Protein AF-A0A7R8ALN8-F1 (afdb_monomer)

Sequence (205 aa):
MRRLLHRCNSAVTYSADNRPSYAPGIALELERQVDEWYEYLPANIRFPKETSKLRVDWIDSLSNFLNVQYYCCKLSIYWPAVYQAVQDGAVNVHLRGHCQRFIDSYVQLLPRICVAIDVCQIYKWTLSITFFVTTLSALKVLDTPCLSSASLDALRQCLSSAAVAAVDWKGTESSASLGILQHTLNRRLQDAAYQYIADPSTSTS

Solvent-accessible surface area (backbone atoms only — not comparable to full-atom values): 11538 Å² total; per-residue (Å²): 105,76,74,55,58,70,48,23,77,55,20,51,42,66,46,98,86,70,44,80,40,60,27,66,70,51,28,53,52,53,47,50,53,54,53,51,53,56,73,68,44,56,78,91,54,52,58,81,88,55,74,93,69,69,51,84,93,72,63,50,67,64,24,44,48,52,49,31,51,52,27,51,40,47,26,43,28,22,42,44,38,43,52,45,32,64,74,69,64,46,61,53,78,68,49,45,59,39,34,47,50,23,51,56,23,45,59,60,27,51,69,42,45,58,53,40,42,74,72,37,67,93,49,24,70,62,45,50,50,50,52,50,54,55,48,52,54,50,52,51,50,74,74,33,79,63,64,74,49,80,66,51,53,58,43,49,55,47,48,44,51,48,45,75,58,54,70,77,64,82,76,35,89,85,33,72,69,54,42,53,51,51,54,53,48,52,52,55,38,47,56,53,44,52,53,53,69,74,50,63,78,79,79,72,129

Foldseek 3Di:
DVVLQVCLQVQWDADPVRDTAGNVVSLVVSLVVLVVVLVPDDPVLREDQDPVPPDVVDPPLNSLVSQLVSLLSQLSNLLRLVVNCQVVLAADPSSLVSVLSNLVSLLSNLVSLLSNCQPPVVCNVVSLVSNLVSLVSLLVCLVRPNNDDPSVVSSLVSLLVCLVPLRPSPPCVVPPVSVVSSVVSNVSSVVSNVVCVVCCVSVPD

Mean predicted aligned error: 7.4 Å

Radius of gyration: 17.4 Å; Cα contacts (8 Å, |Δi|>4): 190; chains: 1; bounding box: 49×38×46 Å

pLDDT: mean 82.83, std 12.93, range [33.41, 95.31]

Secondary structure (DSSP, 8-state):
-HHHHHHHTT-EEE-TTS-EEE-HHHHHHHHHHHHHHHHTS-TTTPPPS-GGG--GGG--HHHHHHHHHHHHHHHHHHHHHHHHHHHHS---HHHHHHHHHHHHHHHHHHHHHHHHHHH-GGGHHHHHHHHHHHHHHHHHHHT-GGG-STHHHHHHHHHHHHHHT----SS-TT-HHHHHHHHHHHHHHHHHHHHHHH-GGGS--

Structure (mmCIF, N/CA/C/O backbone):
data_AF-A0A7R8ALN8-F1
#
_entry.id   AF-A0A7R8ALN8-F1
#
loop_
_atom_site.group_PDB
_atom_site.id
_atom_site.type_symbol
_atom_site.label_atom_id
_atom_site.label_alt_id
_atom_site.label_comp_id
_atom_site.label_asym_id
_atom_site.label_entity_id
_atom_site.label_seq_id
_atom_site.pdbx_PDB_ins_code
_atom_site.Cartn_x
_atom_site.Cartn_y
_atom_site.Cartn_z
_atom_site.occupancy
_atom_site.B_iso_or_equiv
_atom_site.auth_seq_id
_atom_site.auth_comp_id
_atom_site.auth_asym_id
_atom_site.auth_atom_id
_atom_site.pdbx_PDB_model_num
ATOM 1 N N . MET A 1 1 ? -3.221 6.770 -14.867 1.00 59.47 1 MET A N 1
ATOM 2 C CA . MET A 1 1 ? -2.691 6.812 -13.485 1.00 59.47 1 MET A CA 1
ATOM 3 C C . MET A 1 1 ? -2.790 8.159 -12.772 1.00 59.47 1 MET A C 1
ATOM 5 O O . MET A 1 1 ? -3.406 8.181 -11.721 1.00 59.47 1 MET A O 1
ATOM 9 N N . ARG A 1 2 ? -2.256 9.284 -13.287 1.00 63.03 2 ARG A N 1
ATOM 10 C CA . ARG A 1 2 ? -2.203 10.562 -12.526 1.00 63.03 2 ARG A CA 1
ATOM 11 C C . ARG A 1 2 ? -3.548 10.990 -11.904 1.00 63.03 2 ARG A C 1
ATOM 13 O O . ARG A 1 2 ? -3.592 11.308 -10.726 1.00 63.03 2 ARG A O 1
ATOM 20 N N . ARG A 1 3 ? -4.657 10.925 -12.655 1.00 67.44 3 ARG A N 1
ATOM 21 C CA . ARG A 1 3 ? -6.005 11.241 -12.128 1.00 67.44 3 ARG A CA 1
ATOM 22 C C . ARG A 1 3 ? -6.533 10.216 -11.112 1.00 67.44 3 ARG A C 1
ATOM 24 O O . ARG A 1 3 ? -7.281 10.602 -10.228 1.00 67.44 3 ARG A O 1
ATOM 31 N N . LEU A 1 4 ? -6.149 8.942 -11.233 1.00 67.50 4 LEU A N 1
ATOM 32 C CA . LEU A 1 4 ? -6.514 7.891 -10.273 1.00 67.50 4 LEU A CA 1
ATOM 33 C C . LEU A 1 4 ? -5.788 8.116 -8.944 1.00 67.50 4 LEU A C 1
ATOM 35 O O . LEU A 1 4 ? -6.445 8.193 -7.916 1.00 67.50 4 LEU A O 1
ATOM 39 N N . LEU A 1 5 ? -4.475 8.374 -8.984 1.00 66.06 5 LEU A N 1
ATOM 40 C CA . LEU A 1 5 ? -3.661 8.695 -7.803 1.00 66.06 5 LEU A CA 1
ATOM 41 C C . LEU A 1 5 ? -4.213 9.884 -7.006 1.00 66.06 5 LEU A C 1
ATOM 43 O O . LEU A 1 5 ? -4.257 9.831 -5.782 1.00 66.06 5 LEU A O 1
ATOM 47 N N . HIS A 1 6 ? -4.689 10.932 -7.687 1.00 71.56 6 HIS A N 1
ATOM 48 C CA . HIS A 1 6 ? -5.319 12.076 -7.016 1.00 71.56 6 HIS A CA 1
ATOM 49 C C . HIS A 1 6 ? -6.625 11.721 -6.291 1.00 71.56 6 HIS A C 1
ATOM 51 O O . HIS A 1 6 ? -6.976 12.393 -5.326 1.00 71.56 6 HIS A O 1
ATOM 57 N N . ARG A 1 7 ? -7.339 10.683 -6.739 1.00 71.94 7 ARG A N 1
ATOM 58 C CA . ARG A 1 7 ? -8.633 10.261 -6.181 1.00 71.94 7 ARG A CA 1
ATOM 59 C C . ARG A 1 7 ? -8.505 9.152 -5.141 1.00 71.94 7 ARG A C 1
ATOM 61 O O . ARG A 1 7 ? -9.435 8.967 -4.367 1.00 71.94 7 ARG A O 1
ATOM 68 N N . CYS A 1 8 ? -7.375 8.444 -5.081 1.00 67.81 8 CYS A N 1
ATOM 69 C CA . CYS A 1 8 ? -7.156 7.366 -4.112 1.00 67.81 8 CYS A CA 1
ATOM 70 C C . CYS A 1 8 ? -7.317 7.836 -2.656 1.00 67.81 8 CYS A C 1
ATOM 72 O O . CYS A 1 8 ? -7.827 7.093 -1.828 1.00 67.81 8 CYS A O 1
ATOM 74 N 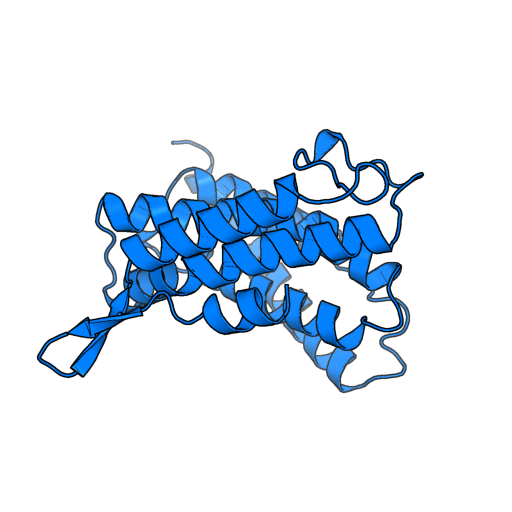N . ASN A 1 9 ? -6.976 9.095 -2.364 1.00 68.06 9 ASN A N 1
ATOM 75 C CA . ASN A 1 9 ? -7.128 9.684 -1.028 1.00 68.06 9 ASN A CA 1
ATOM 76 C C . ASN A 1 9 ? -8.558 10.182 -0.730 1.00 68.06 9 ASN A C 1
ATOM 78 O O . ASN A 1 9 ? -8.817 10.682 0.360 1.00 68.06 9 ASN A O 1
ATOM 82 N N . SER A 1 10 ? -9.489 10.063 -1.683 1.00 77.81 10 SER A N 1
ATOM 83 C CA . SER A 1 10 ? -10.881 10.513 -1.556 1.00 77.81 10 SER A CA 1
ATOM 84 C C . SER A 1 10 ? -11.832 9.412 -1.082 1.00 77.81 10 SER A C 1
ATOM 86 O O . SER A 1 10 ? -13.042 9.612 -1.119 1.00 77.81 10 SER A O 1
ATOM 88 N N . ALA A 1 11 ? -11.325 8.257 -0.632 1.00 81.12 11 ALA A N 1
ATOM 89 C CA . ALA A 1 11 ? -12.128 7.188 -0.028 1.00 81.12 11 ALA A CA 1
ATOM 90 C C . ALA A 1 11 ? -12.610 7.545 1.397 1.00 81.12 11 ALA A C 1
ATOM 92 O O . ALA A 1 11 ? -12.538 6.742 2.327 1.00 81.12 11 ALA A O 1
ATOM 93 N N . VAL A 1 12 ? -13.092 8.773 1.563 1.00 86.00 12 VAL A N 1
ATOM 94 C CA . VAL A 1 12 ? -13.604 9.349 2.802 1.00 86.00 12 VAL A CA 1
ATOM 95 C C . VAL A 1 12 ? -14.920 10.066 2.516 1.00 86.00 12 VAL A C 1
ATOM 97 O O . VAL A 1 12 ? -15.116 10.630 1.442 1.00 86.00 12 VAL A O 1
ATOM 100 N N . THR A 1 13 ? -15.827 10.041 3.480 1.00 86.31 13 THR A N 1
ATOM 101 C CA . THR A 1 13 ? -17.061 10.828 3.506 1.00 86.31 13 THR A CA 1
ATOM 102 C C . THR A 1 13 ? -17.079 11.675 4.774 1.00 86.31 13 THR A C 1
ATOM 104 O O . THR A 1 13 ? -16.262 11.469 5.668 1.00 86.31 13 THR A O 1
ATOM 107 N N . TYR A 1 14 ? -17.994 12.634 4.864 1.00 85.50 14 TYR A N 1
ATOM 108 C CA . TYR A 1 14 ? -18.197 13.429 6.071 1.00 85.50 14 TYR A CA 1
ATOM 109 C C . TYR A 1 14 ? -19.513 13.023 6.728 1.00 85.50 14 TYR A C 1
ATOM 111 O O . TYR A 1 14 ? -20.544 12.924 6.061 1.00 85.50 14 TYR A O 1
ATOM 119 N N . SER A 1 15 ? -19.466 12.753 8.033 1.00 79.06 15 SER A N 1
ATOM 120 C CA . SER A 1 15 ? -20.672 12.591 8.850 1.00 79.06 15 SER A CA 1
ATOM 121 C C . SER A 1 15 ? -21.408 13.932 9.001 1.00 79.06 15 SER A C 1
ATOM 123 O O . SER A 1 15 ? -20.838 14.988 8.722 1.00 79.06 15 SER A O 1
ATOM 125 N N . ALA A 1 16 ? -22.647 13.907 9.504 1.00 80.75 16 ALA A N 1
ATOM 126 C CA . ALA A 1 16 ? -23.424 15.109 9.829 1.00 80.75 16 ALA A CA 1
ATOM 127 C C . ALA A 1 16 ? -22.674 16.059 10.790 1.00 80.75 16 ALA A C 1
ATOM 129 O O . ALA A 1 16 ? -22.791 17.274 10.669 1.00 80.75 16 ALA A O 1
ATOM 130 N N . ASP A 1 17 ? -21.820 15.509 11.659 1.00 85.06 17 ASP A N 1
ATOM 131 C CA . ASP A 1 17 ? -20.952 16.266 12.576 1.00 85.06 17 ASP A CA 1
ATOM 132 C C . ASP A 1 17 ? -19.649 16.774 11.922 1.00 85.06 17 ASP A C 1
ATOM 134 O O . ASP A 1 17 ? -18.691 17.127 12.611 1.00 85.06 17 ASP A O 1
ATOM 138 N N . ASN A 1 18 ? -19.561 16.746 10.588 1.00 82.88 18 ASN A N 1
ATOM 139 C CA . ASN A 1 18 ? -18.394 17.134 9.789 1.00 82.88 18 ASN A CA 1
ATOM 140 C C . ASN A 1 18 ? -17.097 16.366 10.124 1.00 82.88 18 ASN A C 1
ATOM 142 O O . ASN A 1 18 ? -15.985 16.846 9.893 1.00 82.88 18 ASN A O 1
ATOM 146 N N . ARG A 1 19 ? -17.225 15.148 10.661 1.00 83.56 19 ARG A N 1
ATOM 147 C CA . ARG A 1 19 ? -16.090 14.252 10.918 1.00 83.56 19 ARG A CA 1
ATOM 148 C C . ARG A 1 19 ? -15.808 13.386 9.689 1.00 83.56 19 ARG A C 1
ATOM 150 O O . ARG A 1 19 ? -16.758 12.784 9.179 1.00 83.56 19 ARG A O 1
ATOM 157 N N . PRO A 1 20 ? -14.549 13.295 9.222 1.00 84.88 20 PRO A N 1
ATOM 158 C CA . PRO A 1 20 ? -14.199 12.399 8.132 1.00 84.88 20 PRO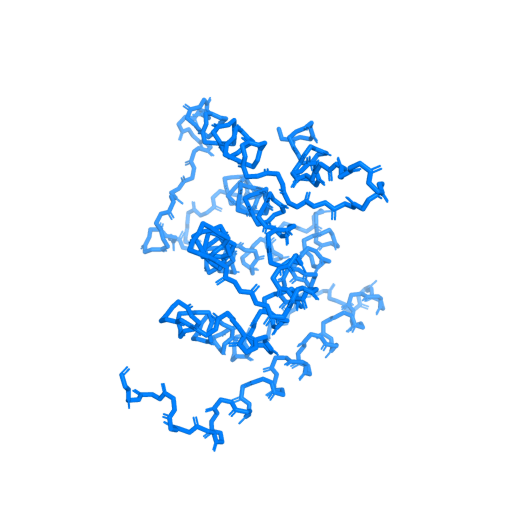 A CA 1
ATOM 159 C C . PRO A 1 20 ? -14.345 10.944 8.590 1.00 84.88 20 PRO A C 1
ATOM 161 O O . PRO A 1 20 ? -13.845 10.566 9.647 1.00 84.88 20 PRO A O 1
ATOM 164 N N . SER A 1 21 ? -15.012 10.126 7.787 1.00 88.62 21 SER A N 1
ATOM 165 C CA . SER A 1 21 ? -15.143 8.685 7.985 1.00 88.62 21 SER A CA 1
ATOM 166 C C . SER A 1 21 ? -14.805 7.939 6.701 1.00 88.62 21 SER A C 1
ATOM 168 O O . SER A 1 21 ? -14.904 8.475 5.597 1.00 88.62 21 SER A O 1
ATOM 170 N N . TYR A 1 22 ? -14.363 6.695 6.831 1.00 92.06 22 TYR A N 1
ATOM 171 C CA . TYR A 1 22 ? -14.044 5.844 5.700 1.00 92.06 22 TYR A CA 1
ATOM 172 C C . TYR A 1 22 ? -15.281 5.581 4.835 1.00 92.06 22 TYR A C 1
ATOM 174 O O . TYR A 1 22 ? -16.350 5.238 5.342 1.00 92.06 22 TYR A O 1
ATOM 182 N N . ALA A 1 23 ? -15.122 5.693 3.515 1.00 93.06 23 ALA A N 1
ATOM 183 C CA . ALA A 1 23 ? -16.183 5.435 2.548 1.00 93.06 23 ALA A CA 1
ATOM 184 C C . ALA A 1 23 ? -15.905 4.133 1.765 1.00 93.06 23 ALA A C 1
ATOM 186 O O . ALA A 1 23 ? -15.276 4.178 0.701 1.00 93.06 23 ALA A O 1
ATOM 187 N N . PRO A 1 24 ? -16.385 2.963 2.236 1.00 93.00 24 PRO A N 1
ATOM 188 C CA . PRO A 1 24 ? -16.073 1.673 1.617 1.00 93.00 24 PRO A CA 1
ATOM 189 C C . PRO A 1 24 ? -16.575 1.562 0.172 1.00 93.00 24 PRO A C 1
ATOM 191 O O . PRO A 1 24 ? -15.872 1.010 -0.671 1.00 93.00 24 PRO A O 1
ATOM 194 N N . GLY A 1 25 ? -17.743 2.134 -0.148 1.00 92.69 25 GLY A N 1
ATOM 195 C CA . GLY A 1 25 ? -18.278 2.137 -1.515 1.00 92.69 25 GLY A CA 1
ATOM 196 C C . GLY A 1 25 ? -17.391 2.903 -2.502 1.00 92.69 25 GLY A C 1
ATOM 197 O O . GLY A 1 25 ? -17.140 2.424 -3.605 1.00 92.69 25 GLY A O 1
ATOM 198 N N . ILE A 1 26 ? -16.841 4.050 -2.081 1.00 92.75 26 ILE A N 1
ATOM 199 C CA . ILE A 1 26 ? -15.892 4.820 -2.896 1.00 92.75 26 ILE A CA 1
ATOM 200 C C . ILE A 1 26 ? -14.603 4.019 -3.087 1.00 92.75 26 ILE A C 1
ATOM 202 O O . ILE A 1 26 ? -14.083 3.953 -4.196 1.00 92.75 26 ILE A O 1
ATOM 206 N N . ALA A 1 27 ? -14.101 3.377 -2.030 1.00 94.00 27 ALA A N 1
ATOM 207 C CA . ALA A 1 27 ? -12.886 2.576 -2.116 1.00 94.00 27 ALA A CA 1
ATOM 208 C C . ALA A 1 27 ? -13.017 1.395 -3.089 1.00 94.00 27 ALA A C 1
ATOM 210 O O . ALA A 1 27 ? -12.112 1.163 -3.887 1.00 94.00 27 ALA A O 1
ATOM 211 N N . LEU A 1 28 ? -14.140 0.670 -3.051 1.00 95.19 28 LEU A N 1
ATOM 212 C CA . LEU A 1 28 ? -14.401 -0.440 -3.974 1.00 95.19 28 LEU A CA 1
ATOM 213 C C . LEU A 1 28 ? -14.484 0.038 -5.425 1.00 95.19 28 LEU A C 1
ATOM 215 O O . LEU A 1 28 ? -13.907 -0.586 -6.310 1.00 95.19 28 LEU A O 1
ATOM 219 N N . GLU A 1 29 ? -15.142 1.170 -5.671 1.00 94.81 29 GLU A N 1
ATOM 220 C CA . GLU A 1 29 ? -15.229 1.743 -7.015 1.00 94.81 29 GLU A CA 1
ATOM 221 C C . GLU A 1 29 ? -13.865 2.234 -7.529 1.00 94.81 29 GLU A C 1
ATOM 223 O O . GLU A 1 29 ? -13.522 2.030 -8.694 1.00 94.81 29 GLU A O 1
ATOM 228 N N . LEU A 1 30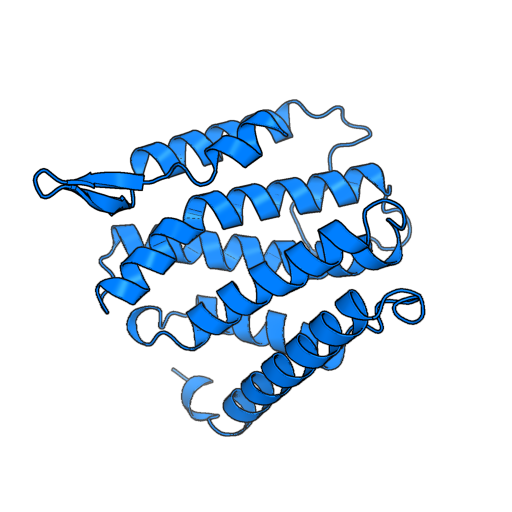 ? -13.050 2.845 -6.666 1.00 94.50 30 LEU A N 1
ATOM 229 C CA . LEU A 1 30 ? -11.689 3.250 -7.023 1.00 94.50 30 LEU A CA 1
ATOM 230 C C . LEU A 1 30 ? -10.799 2.042 -7.322 1.00 94.50 30 LEU A C 1
ATOM 232 O O . LEU A 1 30 ? -10.032 2.082 -8.283 1.00 94.50 30 LEU A O 1
ATOM 236 N N . GLU A 1 31 ? -10.903 0.968 -6.538 1.00 95.12 31 GLU A N 1
ATOM 237 C CA . GLU A 1 31 ? -10.161 -0.259 -6.813 1.00 95.12 31 GLU A CA 1
ATOM 238 C C . GLU A 1 31 ? -10.591 -0.875 -8.147 1.00 95.12 31 GLU A C 1
ATOM 240 O O . GLU A 1 31 ? -9.728 -1.194 -8.965 1.00 95.12 31 GLU A O 1
ATOM 245 N N . ARG A 1 32 ? -11.902 -0.954 -8.412 1.00 95.31 32 ARG A N 1
ATOM 246 C CA . ARG A 1 32 ? -12.441 -1.424 -9.694 1.00 95.31 32 ARG A CA 1
ATOM 247 C C . ARG A 1 32 ? -11.836 -0.646 -10.863 1.00 95.31 32 ARG A C 1
ATOM 249 O O . AR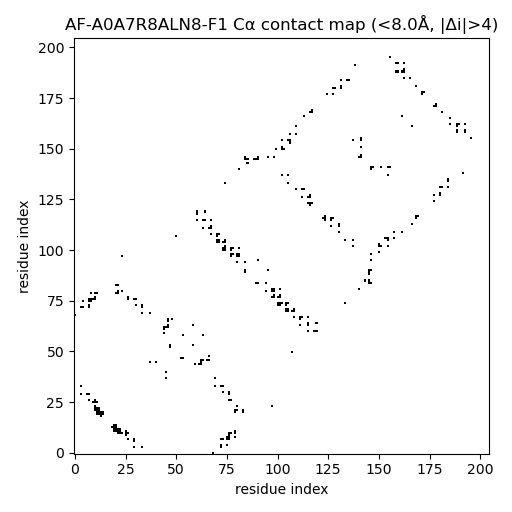G A 1 32 ? -11.372 -1.256 -11.817 1.00 95.31 32 ARG A O 1
ATOM 256 N N . GLN A 1 33 ? -11.754 0.684 -10.771 1.00 94.06 33 GLN A N 1
ATOM 257 C CA . GLN A 1 33 ? -11.130 1.513 -11.813 1.00 94.06 33 GLN A CA 1
ATOM 258 C C . GLN A 1 33 ? -9.624 1.242 -11.982 1.00 94.06 33 GLN A C 1
ATOM 260 O O . GLN A 1 33 ? -9.104 1.332 -13.096 1.00 94.06 33 GLN A O 1
ATOM 265 N N . VAL A 1 34 ? -8.904 0.927 -10.900 1.00 94.19 34 VAL A N 1
ATOM 266 C CA . VAL A 1 34 ? -7.483 0.536 -10.959 1.00 94.19 34 VAL A CA 1
ATOM 267 C C . VAL A 1 34 ? -7.321 -0.833 -11.625 1.00 94.19 34 VAL A C 1
ATOM 269 O O . VAL A 1 34 ? -6.409 -1.014 -12.434 1.00 94.19 34 VAL A O 1
ATOM 272 N N . ASP A 1 35 ? -8.209 -1.778 -11.324 1.00 95.06 35 ASP A N 1
ATOM 273 C CA . ASP A 1 35 ? -8.210 -3.110 -11.929 1.00 95.06 35 ASP A CA 1
ATOM 274 C C . ASP A 1 35 ? -8.582 -3.066 -13.414 1.00 95.06 35 ASP A C 1
ATOM 276 O O . ASP A 1 35 ? -7.880 -3.657 -14.232 1.00 95.06 35 ASP A O 1
ATOM 280 N N . GLU A 1 36 ? -9.589 -2.282 -13.795 1.00 94.88 36 GLU A N 1
ATOM 281 C CA . GLU A 1 36 ? -9.925 -2.044 -15.201 1.00 94.88 36 GLU A CA 1
ATOM 282 C C . GLU A 1 36 ? -8.775 -1.389 -15.957 1.00 94.88 36 GLU A C 1
ATOM 284 O O . GLU A 1 36 ? -8.425 -1.826 -17.050 1.00 94.88 36 GLU A O 1
ATOM 289 N N . TRP A 1 37 ? -8.137 -0.371 -15.370 1.00 93.75 37 TRP A N 1
ATOM 290 C CA . TRP A 1 37 ? -6.966 0.257 -15.978 1.00 93.75 37 TRP A CA 1
ATOM 291 C C . TRP A 1 37 ? -5.863 -0.764 -16.288 1.00 93.75 37 TRP A C 1
ATOM 293 O O . TRP A 1 37 ? -5.264 -0.698 -17.362 1.00 93.75 37 TRP A O 1
ATOM 303 N N . TYR A 1 38 ? -5.617 -1.713 -15.380 1.00 94.19 38 TYR A N 1
ATOM 304 C CA . TYR A 1 38 ? -4.657 -2.790 -15.604 1.00 94.19 38 TYR A CA 1
ATOM 305 C C . TYR A 1 38 ? -5.077 -3.698 -16.773 1.00 94.19 38 TYR A C 1
ATOM 307 O O . TYR A 1 38 ? -4.243 -4.034 -17.615 1.00 94.19 38 TYR A O 1
ATOM 315 N N . GLU A 1 39 ? -6.362 -4.051 -16.876 1.00 94.50 39 GLU A N 1
ATOM 316 C CA . GLU A 1 39 ? -6.875 -4.881 -17.975 1.00 94.50 39 GLU A CA 1
ATOM 317 C C . GLU A 1 39 ? -6.836 -4.189 -19.344 1.00 94.50 39 GLU A C 1
ATOM 319 O O . GLU A 1 39 ? -6.806 -4.868 -20.371 1.00 94.50 39 GLU A O 1
ATOM 324 N N . TYR A 1 40 ? -6.755 -2.859 -19.385 1.00 94.19 40 TYR A N 1
ATOM 325 C CA . TYR A 1 40 ? -6.543 -2.100 -20.620 1.00 94.19 40 TYR A CA 1
ATOM 326 C C . TYR A 1 40 ? -5.065 -1.920 -20.998 1.00 94.19 40 TYR A C 1
ATOM 328 O O . TYR A 1 40 ? -4.775 -1.348 -22.051 1.00 94.19 40 TYR A O 1
ATOM 336 N N . LEU A 1 41 ? -4.111 -2.396 -20.187 1.00 92.56 41 LEU A N 1
ATOM 337 C CA . LEU A 1 41 ? -2.694 -2.289 -20.535 1.00 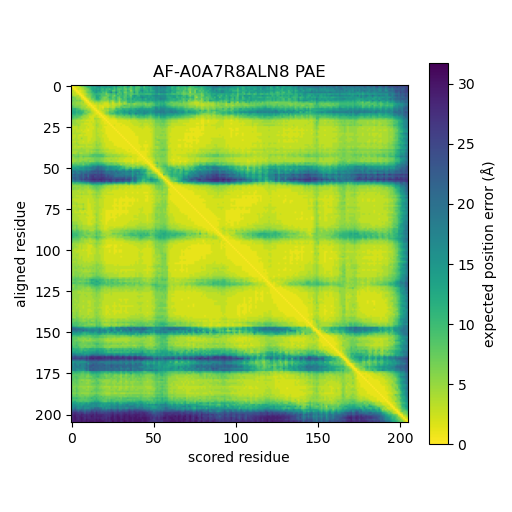92.56 41 LEU A CA 1
ATOM 338 C C . LEU A 1 41 ? -2.354 -3.158 -21.759 1.00 92.56 41 LEU A C 1
ATOM 340 O O . LEU A 1 41 ? -2.709 -4.345 -21.777 1.00 92.56 41 LEU A O 1
ATOM 344 N N . PRO A 1 42 ? -1.613 -2.614 -22.744 1.00 92.44 42 PRO A N 1
ATOM 345 C CA . PRO A 1 42 ? -1.025 -3.390 -23.830 1.00 92.44 42 PRO A CA 1
ATOM 346 C C . PRO A 1 42 ? -0.183 -4.563 -23.314 1.00 92.44 42 PRO A C 1
ATOM 348 O O . PRO A 1 42 ? 0.505 -4.445 -22.299 1.00 92.44 42 PRO A O 1
ATOM 351 N N . ALA A 1 43 ? -0.206 -5.690 -24.030 1.00 89.00 43 ALA A N 1
ATOM 352 C CA . ALA A 1 43 ? 0.447 -6.930 -23.600 1.00 89.00 43 ALA A CA 1
ATOM 353 C C . ALA A 1 43 ? 1.958 -6.778 -23.342 1.00 89.00 43 ALA A C 1
ATOM 355 O O . ALA A 1 43 ? 2.496 -7.448 -22.469 1.00 89.00 43 ALA A O 1
ATOM 356 N N . ASN A 1 44 ? 2.628 -5.872 -24.057 1.00 86.81 44 ASN A N 1
ATOM 357 C CA . ASN A 1 44 ? 4.066 -5.624 -23.934 1.00 86.81 44 ASN A CA 1
ATOM 358 C C . ASN A 1 44 ? 4.473 -4.831 -22.680 1.00 86.81 44 ASN A C 1
ATOM 360 O O . ASN A 1 44 ? 5.658 -4.801 -22.375 1.00 86.81 44 ASN A O 1
ATOM 364 N N . ILE A 1 45 ? 3.529 -4.187 -21.983 1.00 88.69 45 ILE A N 1
ATOM 365 C CA . ILE A 1 45 ? 3.790 -3.444 -20.732 1.00 88.69 45 ILE A CA 1
ATOM 366 C C . ILE A 1 45 ? 2.943 -3.946 -19.555 1.00 88.69 45 ILE A C 1
ATOM 368 O O . ILE A 1 45 ? 2.945 -3.366 -18.465 1.00 88.69 45 ILE A O 1
ATOM 372 N N . ARG A 1 46 ? 2.154 -5.002 -19.786 1.00 90.19 46 ARG A N 1
ATOM 373 C CA . ARG A 1 46 ? 1.340 -5.638 -18.756 1.00 90.19 46 ARG A CA 1
ATOM 374 C C . ARG A 1 46 ? 2.251 -6.479 -17.870 1.00 90.19 46 ARG A C 1
ATOM 376 O O . ARG A 1 46 ? 2.970 -7.353 -18.341 1.00 90.19 46 ARG A O 1
ATOM 383 N N . PHE A 1 47 ? 2.197 -6.223 -16.572 1.00 89.50 47 PHE A N 1
ATOM 384 C CA . PHE A 1 47 ? 3.057 -6.866 -15.584 1.00 89.50 47 PHE A CA 1
ATOM 385 C C . PHE A 1 47 ? 2.344 -8.025 -14.868 1.00 89.50 47 PHE A C 1
ATOM 387 O O . PHE A 1 47 ? 1.129 -7.981 -14.686 1.00 89.50 47 PHE A O 1
ATOM 394 N N . PRO A 1 48 ? 3.068 -9.053 -14.394 1.00 85.81 48 PRO A N 1
ATOM 395 C CA . PRO A 1 48 ? 2.472 -10.115 -13.593 1.00 85.81 48 PRO A CA 1
ATOM 396 C C . PRO A 1 48 ? 2.074 -9.620 -12.190 1.00 85.81 48 PRO A C 1
ATOM 398 O O . PRO A 1 48 ? 2.825 -8.902 -11.518 1.00 85.81 48 PRO A O 1
ATOM 401 N N . LYS A 1 49 ? 0.895 -10.051 -11.719 1.00 82.44 49 LYS A N 1
ATOM 402 C CA . LYS A 1 49 ? 0.410 -9.803 -10.345 1.00 82.44 49 LYS A CA 1
ATOM 403 C C . LYS A 1 49 ? 0.999 -10.777 -9.311 1.00 82.44 49 LYS A C 1
ATOM 405 O O . LYS A 1 49 ? 1.060 -10.447 -8.133 1.00 82.44 49 LYS A O 1
ATOM 410 N N . GLU A 1 50 ? 1.469 -11.952 -9.724 1.00 75.94 50 GLU A N 1
ATOM 411 C CA . GLU A 1 50 ? 2.067 -12.949 -8.822 1.00 75.94 50 GLU A CA 1
ATOM 412 C C . GLU A 1 50 ? 3.562 -12.689 -8.584 1.00 75.94 50 GLU A C 1
ATOM 414 O O . GLU A 1 50 ? 4.342 -12.594 -9.532 1.00 75.94 50 GLU A O 1
ATOM 419 N N . THR A 1 51 ? 3.974 -12.642 -7.313 1.00 66.44 51 THR A N 1
ATOM 420 C CA . THR A 1 51 ? 5.369 -12.403 -6.894 1.00 66.44 51 THR A CA 1
ATOM 421 C C . THR A 1 51 ? 6.331 -13.485 -7.386 1.00 66.44 51 THR A C 1
ATOM 423 O O . THR A 1 51 ? 7.459 -13.175 -7.752 1.00 66.44 51 THR A O 1
ATOM 426 N N . SER A 1 52 ? 5.884 -14.744 -7.472 1.00 62.28 52 SER A N 1
ATOM 427 C CA . SER A 1 52 ? 6.686 -15.882 -7.958 1.00 62.28 52 SER A CA 1
ATOM 428 C C . SER A 1 52 ? 7.124 -15.749 -9.422 1.00 62.28 52 SER A C 1
ATOM 430 O O . SER A 1 52 ? 8.035 -16.445 -9.864 1.00 62.28 52 SER A O 1
ATOM 432 N N . LYS A 1 53 ? 6.487 -14.848 -10.180 1.00 58.66 53 LYS A N 1
ATOM 433 C CA . LYS A 1 53 ? 6.789 -14.567 -11.589 1.00 58.66 53 LYS A CA 1
ATOM 434 C C . LYS A 1 53 ? 7.655 -13.317 -11.779 1.00 58.66 53 LYS A C 1
ATOM 436 O O . LYS A 1 53 ? 7.931 -12.960 -12.924 1.00 58.66 53 LYS A O 1
ATOM 441 N N . LEU A 1 54 ? 8.101 -12.664 -10.699 1.00 58.84 54 LEU A N 1
ATOM 442 C CA . LEU A 1 54 ? 9.078 -11.573 -10.758 1.00 58.84 54 LEU A CA 1
ATOM 443 C C . LEU A 1 54 ? 10.456 -12.146 -11.135 1.00 58.84 54 LEU A C 1
ATOM 445 O O . LEU A 1 54 ? 11.283 -12.433 -10.277 1.00 58.84 54 LEU A O 1
ATOM 449 N N . ARG A 1 55 ? 10.701 -12.365 -12.431 1.00 54.31 55 ARG A N 1
ATOM 450 C CA . ARG A 1 55 ? 12.026 -12.754 -12.932 1.00 54.31 55 ARG A CA 1
ATOM 451 C C . ARG A 1 55 ? 12.894 -11.509 -13.055 1.00 54.31 55 ARG A C 1
ATOM 453 O O . ARG A 1 55 ? 12.638 -10.700 -13.939 1.00 54.31 55 ARG A O 1
ATOM 460 N N . VAL A 1 5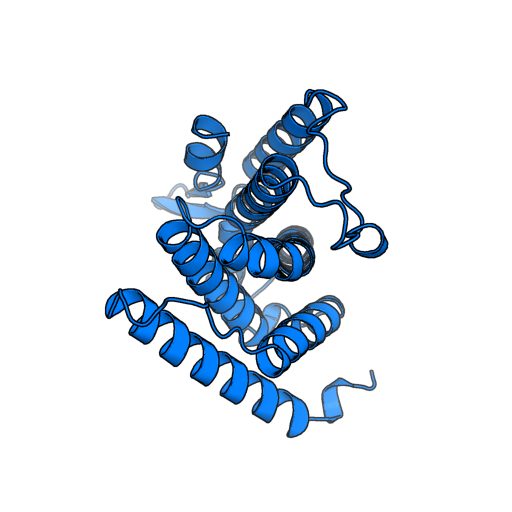6 ? 13.913 -11.393 -12.203 1.00 55.03 56 VAL A N 1
ATOM 461 C CA . VAL A 1 56 ? 14.886 -10.281 -12.169 1.00 55.03 56 VAL A CA 1
ATOM 462 C C . VAL A 1 56 ? 15.520 -10.021 -13.546 1.00 55.03 56 VAL A C 1
ATOM 464 O O . VAL A 1 56 ? 15.765 -8.872 -13.899 1.00 55.03 56 VAL A O 1
ATOM 467 N N . ASP A 1 57 ? 15.674 -11.063 -14.363 1.00 52.94 57 ASP A N 1
ATOM 468 C CA . ASP A 1 57 ? 16.409 -11.009 -15.634 1.00 52.94 57 ASP A CA 1
ATOM 469 C C . ASP A 1 57 ? 15.644 -10.353 -16.804 1.00 52.94 57 ASP A C 1
ATOM 471 O O . ASP A 1 57 ? 16.234 -10.107 -17.852 1.00 52.94 57 ASP A O 1
ATOM 475 N N . TRP A 1 58 ? 14.342 -10.066 -16.654 1.00 51.50 58 TRP A N 1
ATOM 476 C CA . TRP A 1 58 ? 13.476 -9.536 -17.729 1.00 51.50 58 TRP A CA 1
ATOM 477 C C . TRP A 1 58 ? 12.488 -8.466 -17.254 1.00 51.50 58 TRP A C 1
ATOM 479 O O . TRP A 1 58 ? 11.419 -8.274 -17.840 1.00 51.50 58 TRP A O 1
ATOM 489 N N . ILE A 1 59 ? 12.809 -7.767 -16.168 1.00 60.28 59 ILE A N 1
ATOM 490 C CA . ILE A 1 59 ? 11.946 -6.696 -15.685 1.00 60.28 59 ILE A CA 1
ATOM 491 C C . ILE A 1 59 ? 12.148 -5.460 -16.566 1.00 60.28 59 ILE A C 1
ATOM 493 O O . ILE A 1 59 ? 13.024 -4.635 -16.315 1.00 60.28 59 ILE A O 1
ATOM 497 N N . ASP A 1 60 ? 11.307 -5.323 -17.592 1.00 76.25 60 ASP A N 1
ATOM 498 C CA . ASP A 1 60 ? 11.124 -4.049 -18.281 1.00 76.25 60 ASP A CA 1
ATOM 499 C C . ASP A 1 60 ? 10.837 -2.954 -17.235 1.00 76.25 60 ASP A C 1
ATOM 501 O O . ASP A 1 60 ? 9.916 -3.068 -16.415 1.00 76.25 60 ASP A O 1
ATOM 505 N N . SER A 1 61 ? 11.672 -1.911 -17.225 1.00 80.31 61 SER A N 1
ATOM 506 C CA . SER A 1 61 ? 11.655 -0.864 -16.197 1.00 80.31 61 SER A CA 1
ATOM 507 C C . SER A 1 61 ? 10.311 -0.139 -16.162 1.00 80.31 61 SER A C 1
ATOM 509 O O . SER A 1 61 ? 9.817 0.203 -15.083 1.00 80.31 61 SER A O 1
ATOM 511 N N . LEU A 1 62 ? 9.672 0.012 -17.326 1.00 86.25 62 LEU A N 1
ATOM 512 C CA . LEU A 1 62 ? 8.331 0.563 -17.448 1.00 86.25 62 LEU A CA 1
ATOM 513 C C . LEU A 1 62 ? 7.290 -0.374 -16.825 1.00 86.25 62 LEU A C 1
ATOM 515 O O . LEU A 1 62 ? 6.508 0.067 -15.983 1.00 86.25 62 LEU A O 1
ATOM 519 N N . SER A 1 63 ? 7.300 -1.659 -17.178 1.00 88.00 63 SER A N 1
ATOM 520 C CA . SER A 1 63 ? 6.387 -2.661 -16.613 1.00 88.00 63 SER A CA 1
ATOM 521 C C . SER A 1 63 ? 6.468 -2.734 -15.083 1.00 88.00 63 SER A C 1
ATOM 523 O O . SER A 1 63 ? 5.436 -2.750 -14.411 1.00 88.00 63 SER A O 1
ATOM 525 N N . ASN A 1 64 ? 7.671 -2.701 -14.498 1.00 87.50 64 ASN A N 1
ATOM 526 C CA . ASN A 1 64 ? 7.824 -2.665 -13.038 1.00 87.50 64 ASN A CA 1
ATOM 527 C C . ASN A 1 64 ? 7.338 -1.363 -12.427 1.00 87.50 64 ASN A C 1
ATOM 529 O O . ASN A 1 64 ? 6.676 -1.372 -11.391 1.00 87.50 64 ASN A O 1
ATOM 533 N N . PHE A 1 65 ? 7.652 -0.237 -13.065 1.00 88.38 65 PHE A N 1
ATOM 534 C CA . PHE A 1 65 ? 7.186 1.055 -12.596 1.00 88.38 65 PHE A CA 1
ATOM 535 C C . PHE A 1 65 ? 5.654 1.092 -12.554 1.00 88.38 65 PHE A C 1
ATOM 537 O O . PHE A 1 65 ? 5.079 1.501 -11.547 1.00 88.38 65 PHE A O 1
ATOM 544 N N . LEU A 1 66 ? 4.977 0.585 -13.589 1.00 91.19 66 LEU A N 1
ATOM 545 C CA . LEU A 1 66 ? 3.520 0.444 -13.607 1.00 91.19 66 LEU A CA 1
ATOM 546 C C . LEU A 1 66 ? 3.009 -0.506 -12.511 1.00 91.19 66 LEU A C 1
ATOM 548 O O . LEU A 1 66 ? 1.992 -0.207 -11.884 1.00 91.19 66 LEU A O 1
ATOM 552 N N . ASN A 1 67 ? 3.733 -1.592 -12.233 1.00 91.25 67 ASN A N 1
ATOM 553 C CA . ASN A 1 67 ? 3.426 -2.534 -11.154 1.00 91.25 67 ASN A CA 1
ATOM 554 C C . ASN A 1 67 ? 3.480 -1.858 -9.772 1.00 91.25 67 ASN A C 1
ATOM 556 O O . ASN A 1 67 ? 2.556 -1.980 -8.968 1.00 91.25 67 ASN A O 1
ATOM 560 N N . VAL A 1 68 ? 4.523 -1.060 -9.522 1.00 91.94 68 VAL A N 1
ATOM 561 C CA . VAL A 1 68 ? 4.645 -0.227 -8.316 1.00 91.94 68 VAL A CA 1
ATOM 562 C C . VAL A 1 68 ? 3.477 0.751 -8.222 1.00 91.94 68 VAL A C 1
ATOM 564 O O . VAL A 1 68 ? 2.814 0.816 -7.191 1.00 91.94 68 VAL A O 1
ATOM 567 N N . GLN A 1 69 ? 3.169 1.480 -9.300 1.00 92.25 69 GLN A N 1
ATOM 568 C CA . GLN A 1 69 ? 2.064 2.445 -9.303 1.00 92.25 69 GLN A CA 1
ATOM 569 C C . GLN A 1 69 ? 0.709 1.788 -9.009 1.00 92.25 69 GLN A C 1
ATOM 571 O O . GLN A 1 69 ? -0.107 2.371 -8.296 1.00 92.25 69 GLN A O 1
ATOM 576 N N . TYR A 1 70 ? 0.471 0.584 -9.529 1.00 94.00 70 TYR A N 1
ATOM 577 C CA . TYR A 1 70 ? -0.750 -0.183 -9.294 1.00 94.00 70 TYR A CA 1
ATOM 578 C C . TYR A 1 70 ? -0.957 -0.495 -7.808 1.00 94.00 70 TYR A C 1
ATOM 580 O O . TYR A 1 70 ? -1.998 -0.144 -7.247 1.00 94.00 70 TYR A O 1
ATOM 588 N N . TYR A 1 71 ? 0.046 -1.073 -7.144 1.00 94.75 71 TYR A N 1
ATOM 589 C CA . TYR A 1 71 ? -0.069 -1.397 -5.721 1.00 94.75 71 TYR A CA 1
ATOM 590 C C . TYR A 1 71 ? -0.021 -0.162 -4.820 1.00 94.75 71 TYR A C 1
ATOM 592 O O . TYR A 1 71 ? -0.743 -0.124 -3.826 1.00 94.75 71 TYR A O 1
ATOM 600 N N . CYS A 1 72 ? 0.722 0.887 -5.190 1.00 93.25 72 CYS A N 1
ATOM 601 C CA . CYS A 1 72 ? 0.644 2.177 -4.503 1.00 93.25 72 CYS A CA 1
ATOM 602 C C . CYS A 1 72 ? -0.778 2.751 -4.544 1.00 93.25 72 CYS A C 1
ATOM 604 O O . CYS A 1 72 ? -1.267 3.229 -3.525 1.00 93.25 72 CYS A O 1
ATOM 606 N N . CYS A 1 73 ? -1.475 2.662 -5.685 1.00 93.75 73 CYS A N 1
ATOM 607 C CA . CYS A 1 73 ? -2.864 3.113 -5.778 1.00 93.75 73 CYS A CA 1
ATOM 608 C C . CYS A 1 73 ? -3.775 2.328 -4.833 1.00 93.75 73 CYS A C 1
ATOM 610 O O . CYS A 1 73 ? -4.524 2.949 -4.082 1.00 93.75 73 CYS A O 1
ATOM 612 N N . LYS A 1 74 ? -3.697 0.990 -4.842 1.00 94.62 74 LYS A N 1
ATOM 613 C CA . LYS A 1 74 ? -4.507 0.148 -3.947 1.00 94.62 74 LYS A CA 1
ATOM 614 C C . LYS A 1 74 ? -4.222 0.445 -2.475 1.00 94.62 74 LYS A C 1
ATOM 616 O O . LYS A 1 74 ? -5.151 0.629 -1.694 1.00 94.62 74 LYS A O 1
ATOM 621 N N . LEU A 1 75 ? -2.950 0.588 -2.113 1.00 93.94 75 LEU A N 1
ATOM 622 C CA . LEU A 1 75 ? -2.536 0.949 -0.762 1.00 93.94 75 LEU A CA 1
ATOM 623 C C . LEU A 1 75 ? -3.122 2.306 -0.337 1.00 93.94 75 LEU A C 1
ATOM 625 O O . LEU A 1 75 ? -3.718 2.403 0.734 1.00 93.94 75 LEU A O 1
ATOM 629 N N . SER A 1 76 ? -3.033 3.335 -1.187 1.00 93.31 76 SER A N 1
ATOM 630 C CA . SER A 1 76 ? -3.619 4.653 -0.906 1.00 93.31 76 SER A CA 1
ATOM 631 C C . SER A 1 76 ? -5.148 4.622 -0.786 1.00 93.31 76 SER A C 1
ATOM 633 O O . SER A 1 76 ? -5.688 5.311 0.072 1.00 93.31 76 SER A O 1
ATOM 635 N N . ILE A 1 77 ? -5.843 3.805 -1.588 1.00 95.12 77 ILE A N 1
ATOM 636 C CA . ILE A 1 77 ? -7.309 3.632 -1.524 1.00 95.12 77 ILE A CA 1
ATOM 637 C C . ILE A 1 77 ? -7.758 3.075 -0.166 1.00 95.12 77 ILE A C 1
ATOM 639 O O . ILE A 1 77 ? -8.796 3.482 0.361 1.00 95.12 77 ILE A O 1
ATOM 643 N N . TYR A 1 78 ? -6.992 2.140 0.404 1.00 94.94 78 TYR A N 1
ATOM 644 C CA . TYR A 1 78 ? -7.355 1.458 1.651 1.00 94.94 78 TYR A CA 1
ATOM 645 C C . TYR A 1 78 ? -6.713 2.054 2.907 1.00 94.94 78 TYR A C 1
ATOM 647 O O . TYR A 1 78 ? -7.135 1.718 4.013 1.00 94.94 78 TYR A O 1
ATOM 655 N N . TRP A 1 79 ? -5.759 2.980 2.778 1.00 93.50 79 TRP A N 1
ATOM 656 C CA . TRP A 1 79 ? -5.187 3.676 3.934 1.00 93.50 79 TRP A CA 1
ATOM 657 C C . TRP A 1 79 ? -6.242 4.354 4.829 1.00 93.50 79 TRP A C 1
ATOM 659 O O . TRP A 1 79 ? -6.153 4.186 6.045 1.00 93.50 79 TRP A O 1
ATOM 669 N N . PRO A 1 80 ? -7.280 5.039 4.306 1.00 93.25 80 PRO A N 1
ATOM 670 C CA . PRO A 1 80 ? -8.326 5.615 5.151 1.00 93.25 80 PRO A CA 1
ATOM 671 C C . PRO A 1 80 ? -9.072 4.591 6.028 1.00 93.25 80 PRO A C 1
ATOM 673 O O . PRO A 1 80 ? -9.493 4.939 7.128 1.00 93.25 80 PRO A O 1
ATOM 676 N N . ALA A 1 81 ? -9.182 3.327 5.596 1.00 93.38 81 ALA A N 1
ATOM 677 C CA . ALA A 1 81 ? -9.756 2.255 6.414 1.00 93.38 81 ALA A CA 1
ATOM 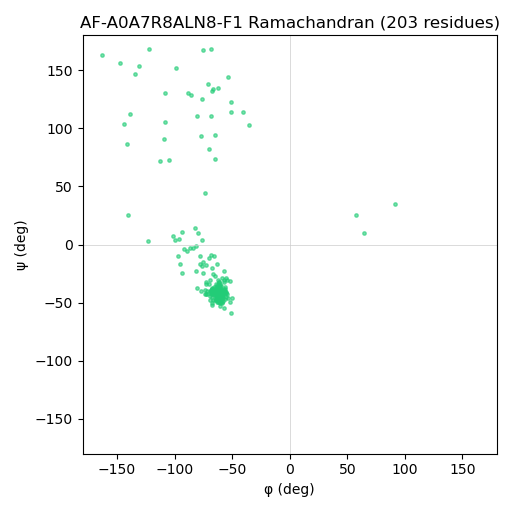678 C C . ALA A 1 81 ? -8.869 1.943 7.627 1.00 93.38 81 ALA A C 1
ATOM 680 O O . ALA A 1 81 ? -9.345 1.881 8.759 1.00 93.38 81 ALA A O 1
ATOM 681 N N . VAL A 1 82 ? -7.562 1.791 7.389 1.00 93.62 82 VAL A N 1
ATOM 682 C CA . VAL A 1 82 ? -6.559 1.601 8.447 1.00 93.62 82 VAL A CA 1
ATOM 683 C C . VAL A 1 82 ? -6.540 2.796 9.391 1.00 93.62 82 VAL A C 1
ATOM 685 O O . VAL A 1 82 ? -6.546 2.624 10.605 1.00 93.62 82 VAL A O 1
ATOM 688 N N . TYR A 1 83 ? -6.553 4.011 8.846 1.00 92.38 83 TYR A N 1
ATOM 689 C CA . TYR A 1 83 ? -6.569 5.226 9.646 1.00 92.38 83 TYR A CA 1
ATOM 690 C C . TYR A 1 83 ? -7.795 5.280 10.563 1.00 92.38 83 TYR A C 1
ATOM 692 O O . TYR A 1 83 ? -7.639 5.549 11.751 1.00 92.38 83 TYR A O 1
ATOM 700 N N . GLN A 1 84 ? -8.989 4.962 10.052 1.00 91.94 84 GLN A N 1
ATOM 701 C CA . GLN A 1 84 ? -10.187 4.901 10.884 1.00 91.94 84 GLN A CA 1
ATOM 702 C C . GLN A 1 84 ? -10.076 3.820 11.972 1.00 91.94 84 GLN A C 1
ATOM 704 O O . GLN A 1 84 ? -10.368 4.106 13.126 1.00 91.94 84 GLN A O 1
ATOM 709 N N . ALA A 1 85 ? -9.590 2.618 11.649 1.00 92.62 85 ALA A N 1
ATOM 710 C CA . ALA A 1 85 ? -9.359 1.558 12.638 1.00 92.62 85 ALA A CA 1
ATOM 711 C C . ALA A 1 85 ? -8.424 2.002 13.779 1.00 92.62 85 ALA A C 1
ATOM 713 O O . ALA A 1 85 ? -8.654 1.681 14.946 1.00 92.62 85 ALA A O 1
ATOM 714 N N . VAL A 1 86 ? -7.377 2.763 13.439 1.00 92.12 86 VAL A N 1
ATOM 715 C CA . VAL A 1 86 ? -6.434 3.343 14.405 1.00 92.12 86 VAL A CA 1
ATOM 716 C C . VAL A 1 86 ? -7.103 4.418 15.265 1.00 92.12 86 VAL A C 1
ATOM 718 O O . VAL A 1 86 ? -6.847 4.459 16.465 1.00 92.12 86 VAL A O 1
ATOM 721 N N . GLN A 1 87 ? -7.938 5.281 14.677 1.00 90.50 87 GLN A N 1
ATOM 722 C CA . GLN A 1 87 ? -8.655 6.337 15.406 1.00 90.50 87 GLN A CA 1
ATOM 723 C C . GLN A 1 87 ? -9.711 5.768 16.358 1.00 90.50 87 GLN A C 1
ATOM 725 O O . GLN A 1 87 ? -9.787 6.184 17.511 1.00 90.50 87 GLN A O 1
ATOM 730 N N . ASP A 1 88 ? -10.493 4.800 15.885 1.00 89.81 88 ASP A N 1
ATOM 731 C CA . ASP A 1 88 ? -11.597 4.208 16.641 1.00 89.81 88 ASP A CA 1
ATOM 732 C C . ASP A 1 88 ? -11.096 3.200 17.694 1.00 89.81 88 ASP A C 1
ATOM 734 O O . ASP A 1 88 ? -11.842 2.810 18.591 1.00 89.81 88 ASP A O 1
ATOM 738 N N . GLY A 1 89 ? -9.847 2.729 17.576 1.00 89.88 89 GLY A N 1
ATOM 739 C CA . GLY A 1 89 ? -9.282 1.676 18.428 1.00 89.88 89 GLY A CA 1
ATOM 740 C C . GLY A 1 89 ? -9.976 0.317 18.272 1.00 89.88 89 GLY A C 1
ATOM 741 O O . GLY A 1 89 ? -9.731 -0.603 19.052 1.00 89.88 89 GLY A O 1
ATOM 742 N N . ALA A 1 90 ? -10.840 0.173 17.267 1.00 88.75 90 ALA A N 1
ATOM 743 C CA . ALA A 1 90 ? -11.700 -0.978 17.047 1.00 88.75 90 ALA A CA 1
ATOM 744 C C . ALA A 1 90 ? -11.918 -1.217 15.549 1.00 88.75 90 ALA A C 1
ATOM 746 O O . ALA A 1 90 ? -11.798 -0.311 14.726 1.00 88.75 90 ALA A O 1
ATOM 747 N N . VAL A 1 91 ? -12.248 -2.460 15.186 1.00 88.62 91 VAL A N 1
ATOM 748 C CA . VAL A 1 91 ? -12.409 -2.868 13.785 1.00 88.62 91 VAL A CA 1
ATOM 749 C C . VAL A 1 91 ? -13.623 -3.772 13.641 1.00 88.62 91 VAL A C 1
ATOM 751 O O . VAL A 1 91 ? -13.621 -4.910 14.113 1.00 88.62 91 VAL A O 1
ATOM 754 N N . ASN A 1 92 ? -14.656 -3.278 12.955 1.00 88.31 92 ASN A N 1
ATOM 755 C CA . ASN A 1 92 ? -15.805 -4.100 12.572 1.00 88.31 92 ASN A CA 1
ATOM 756 C C . ASN A 1 92 ? -15.460 -5.036 11.393 1.00 88.31 92 ASN A C 1
ATOM 758 O O . ASN A 1 92 ? -14.433 -4.878 10.733 1.00 88.31 92 ASN A O 1
ATOM 762 N N . VAL A 1 93 ? -16.324 -6.018 11.115 1.00 84.94 93 VAL A N 1
ATOM 763 C CA . VAL A 1 93 ? -16.079 -7.058 10.093 1.00 84.94 93 VAL A CA 1
ATOM 764 C C . VAL A 1 93 ? -15.815 -6.467 8.705 1.00 84.94 93 VAL A C 1
ATOM 766 O O . VAL A 1 93 ? -14.896 -6.909 8.016 1.00 84.94 93 VAL A O 1
ATOM 769 N N . HIS A 1 94 ? -16.571 -5.442 8.302 1.00 85.12 94 HIS A N 1
ATOM 770 C CA . HIS A 1 94 ? -16.369 -4.792 7.010 1.00 85.12 94 HIS A CA 1
ATOM 771 C C . HIS A 1 94 ? -15.031 -4.054 6.975 1.00 85.12 94 HIS A C 1
ATOM 773 O O . HIS A 1 94 ? -14.213 -4.322 6.103 1.00 85.12 94 HIS A O 1
ATOM 779 N N . LEU A 1 95 ? -14.754 -3.198 7.960 1.00 91.00 95 LEU A N 1
ATOM 780 C CA . LEU A 1 95 ? -13.509 -2.435 8.046 1.00 91.00 95 LEU A CA 1
ATOM 781 C C . LEU A 1 95 ? -12.279 -3.356 8.045 1.00 91.00 95 LEU A C 1
ATOM 783 O O . LEU A 1 95 ? -11.307 -3.070 7.350 1.00 91.00 95 LEU A O 1
ATOM 787 N N . ARG A 1 96 ? -12.365 -4.514 8.715 1.00 91.88 96 ARG A N 1
ATOM 788 C CA . ARG A 1 96 ? -11.316 -5.545 8.728 1.00 91.88 96 ARG A CA 1
ATOM 789 C C . ARG A 1 96 ? -10.955 -6.016 7.324 1.00 91.88 96 ARG A C 1
ATOM 791 O O . ARG A 1 96 ? -9.776 -6.066 6.992 1.00 91.88 96 ARG A O 1
ATOM 798 N N . GLY A 1 97 ? -11.951 -6.311 6.487 1.00 92.81 97 GLY A N 1
ATOM 799 C CA . GLY A 1 97 ? -11.724 -6.729 5.100 1.00 92.81 97 GLY A CA 1
ATOM 800 C C . GLY A 1 97 ? -11.028 -5.657 4.253 1.00 92.81 97 GLY A C 1
ATOM 801 O O . GLY A 1 97 ? -10.246 -5.975 3.362 1.00 92.81 97 GLY A O 1
ATOM 802 N N . HIS A 1 98 ? -11.254 -4.379 4.550 1.00 94.31 98 HIS A N 1
ATOM 803 C CA . HIS A 1 98 ? -10.593 -3.272 3.857 1.00 94.31 98 HIS A CA 1
ATOM 804 C C . HIS A 1 98 ? -9.171 -3.011 4.381 1.00 94.31 98 HIS A C 1
ATOM 806 O O . HIS A 1 98 ? -8.264 -2.771 3.586 1.00 94.31 98 HIS A O 1
ATOM 812 N N . CYS A 1 99 ? -8.934 -3.145 5.689 1.00 94.25 99 CYS A N 1
ATOM 813 C CA . CYS A 1 99 ? -7.580 -3.143 6.250 1.00 94.25 99 CYS A CA 1
ATOM 814 C C . CYS A 1 99 ? -6.745 -4.321 5.724 1.00 94.25 99 CYS A C 1
ATOM 816 O O . CYS A 1 99 ? -5.564 -4.154 5.433 1.00 94.25 99 CYS A O 1
ATOM 818 N N . GLN A 1 100 ? -7.363 -5.487 5.524 1.00 93.56 100 GLN A N 1
ATOM 819 C CA . GLN A 1 100 ? -6.712 -6.642 4.907 1.00 93.56 100 GLN A CA 1
ATOM 820 C C . GLN A 1 100 ? -6.190 -6.316 3.502 1.00 93.56 100 GLN A C 1
ATOM 822 O O . GLN A 1 100 ? -5.028 -6.559 3.196 1.00 93.56 100 GLN A O 1
ATOM 827 N N . ARG A 1 101 ? -7.013 -5.665 2.673 1.00 94.62 101 ARG A N 1
ATOM 828 C CA . ARG A 1 101 ? -6.620 -5.249 1.318 1.00 94.62 101 ARG A CA 1
ATOM 829 C C . ARG A 1 101 ? -5.452 -4.259 1.312 1.00 94.62 101 ARG A C 1
ATOM 831 O O . ARG A 1 101 ? -4.637 -4.292 0.388 1.00 94.62 101 ARG A O 1
ATOM 838 N N . PHE A 1 102 ? -5.337 -3.402 2.332 1.00 95.06 102 PHE A N 1
ATOM 839 C CA . PHE A 1 102 ? -4.150 -2.561 2.532 1.00 95.06 102 PHE A CA 1
ATOM 840 C C . PHE A 1 102 ? -2.897 -3.419 2.765 1.00 95.06 102 PHE A C 1
ATOM 842 O O . PHE A 1 102 ? -1.889 -3.217 2.087 1.00 95.06 102 PHE A O 1
ATOM 849 N N . ILE A 1 103 ? -2.977 -4.392 3.680 1.00 94.25 103 ILE A N 1
ATOM 850 C CA . ILE A 1 103 ? -1.864 -5.291 4.022 1.00 94.25 103 ILE A CA 1
ATOM 851 C C . ILE A 1 103 ? -1.422 -6.081 2.787 1.00 94.25 103 ILE A C 1
ATOM 853 O O . ILE A 1 103 ? -0.245 -6.048 2.428 1.00 94.25 103 ILE A O 1
ATOM 857 N N . ASP A 1 104 ? -2.367 -6.710 2.087 1.00 93.19 104 ASP A N 1
ATOM 858 C CA . ASP A 1 104 ? -2.093 -7.498 0.880 1.00 93.19 104 ASP A CA 1
ATOM 859 C C . ASP A 1 104 ? -1.421 -6.650 -0.204 1.00 93.19 104 ASP A C 1
ATOM 861 O O . ASP A 1 104 ? -0.464 -7.080 -0.851 1.00 93.19 104 ASP A O 1
ATOM 865 N N . SER A 1 105 ? -1.885 -5.409 -0.378 1.00 94.25 105 SER A N 1
ATOM 866 C CA . SER A 1 105 ? -1.298 -4.476 -1.341 1.00 94.25 105 SER A CA 1
ATOM 867 C C . SER A 1 105 ? 0.139 -4.108 -0.979 1.00 94.25 105 SER A C 1
ATOM 869 O O . SER A 1 105 ? 0.979 -4.023 -1.872 1.00 94.25 105 SER A O 1
ATOM 871 N N . TYR A 1 106 ? 0.446 -3.918 0.308 1.00 94.12 106 TYR A N 1
ATOM 872 C CA . TYR A 1 106 ? 1.806 -3.620 0.755 1.00 94.12 106 TYR A CA 1
ATOM 873 C C . TYR A 1 106 ? 2.747 -4.819 0.594 1.00 94.12 106 TYR A C 1
ATOM 875 O O . TYR A 1 106 ? 3.852 -4.660 0.073 1.00 94.12 106 TYR A O 1
ATOM 883 N N . VAL A 1 107 ? 2.296 -6.022 0.967 1.00 91.69 107 VAL A N 1
ATOM 884 C CA . VAL A 1 107 ? 3.071 -7.265 0.801 1.00 91.69 107 VAL A CA 1
ATOM 885 C C . VAL A 1 107 ? 3.471 -7.461 -0.661 1.00 91.69 107 VAL A C 1
ATOM 887 O O . VAL A 1 107 ? 4.594 -7.864 -0.957 1.00 91.69 107 VAL A O 1
ATOM 890 N N . GLN A 1 108 ? 2.576 -7.118 -1.587 1.00 91.31 108 GLN A N 1
ATOM 891 C CA . GLN A 1 108 ? 2.887 -7.125 -3.009 1.00 91.31 108 GLN A CA 1
ATOM 892 C C . GLN A 1 108 ? 3.799 -5.955 -3.415 1.00 91.31 108 GLN A C 1
ATOM 894 O O . GLN A 1 108 ? 4.745 -6.140 -4.180 1.00 91.31 108 GLN A O 1
ATOM 899 N N . LEU A 1 109 ? 3.568 -4.745 -2.913 1.00 92.19 109 LEU A N 1
ATOM 900 C CA . LEU A 1 109 ? 4.361 -3.570 -3.273 1.00 92.19 109 LEU A CA 1
ATOM 901 C C . LEU A 1 109 ? 5.852 -3.730 -2.948 1.00 92.19 109 LEU A C 1
ATOM 903 O O . LEU A 1 109 ? 6.687 -3.363 -3.776 1.00 92.19 109 LEU A O 1
ATOM 907 N N . LEU A 1 110 ? 6.180 -4.266 -1.769 1.00 90.19 110 LEU A N 1
ATOM 908 C CA . LEU A 1 110 ? 7.535 -4.239 -1.218 1.00 90.19 110 LEU A CA 1
ATOM 909 C C . LEU A 1 110 ? 8.628 -4.743 -2.186 1.00 90.19 110 LEU A C 1
ATOM 911 O O . LEU A 1 110 ? 9.525 -3.964 -2.512 1.00 90.19 110 LEU A O 1
ATOM 915 N N . PRO A 1 111 ? 8.587 -5.989 -2.699 1.00 86.38 111 PRO A N 1
ATOM 916 C CA . PRO A 1 111 ? 9.648 -6.476 -3.583 1.00 86.38 111 PRO A CA 1
ATOM 917 C C . PRO A 1 111 ? 9.762 -5.647 -4.872 1.00 86.38 111 PRO A C 1
ATOM 919 O O . PRO A 1 111 ? 10.854 -5.446 -5.398 1.00 86.38 111 PRO A O 1
ATOM 922 N N . ARG A 1 112 ? 8.639 -5.119 -5.371 1.00 88.12 112 ARG A N 1
ATOM 923 C CA . ARG A 1 112 ? 8.569 -4.363 -6.630 1.00 88.12 112 ARG A CA 1
ATOM 924 C C . ARG A 1 112 ? 9.189 -2.976 -6.488 1.00 88.12 112 ARG A C 1
ATOM 926 O O . ARG A 1 112 ? 9.916 -2.534 -7.380 1.00 88.12 112 ARG A O 1
ATOM 933 N N . ILE A 1 113 ? 8.912 -2.295 -5.372 1.00 89.12 113 ILE A N 1
ATOM 934 C CA . ILE A 1 113 ? 9.443 -0.953 -5.117 1.00 89.12 113 ILE A CA 1
ATOM 935 C C . ILE A 1 113 ? 10.937 -0.985 -4.795 1.00 89.12 113 ILE A C 1
ATOM 937 O O . ILE A 1 113 ? 11.646 -0.097 -5.259 1.00 89.12 113 ILE A O 1
ATOM 941 N N . CYS A 1 114 ? 11.432 -2.028 -4.116 1.00 86.00 114 CYS A N 1
ATOM 942 C CA . CYS A 1 114 ? 12.870 -2.220 -3.913 1.00 86.00 114 CYS A CA 1
ATOM 943 C C . CYS A 1 114 ? 13.610 -2.310 -5.255 1.00 86.00 114 CYS A C 1
ATOM 945 O O . CYS A 1 114 ? 14.523 -1.528 -5.498 1.00 86.00 114 CYS A O 1
ATOM 947 N N . VAL A 1 115 ? 13.141 -3.162 -6.176 1.00 84.25 115 VAL A N 1
ATOM 948 C CA . VAL A 1 115 ? 13.717 -3.247 -7.531 1.00 84.25 115 VAL A CA 1
ATOM 949 C C . VAL A 1 115 ? 13.611 -1.908 -8.266 1.00 84.25 115 VAL A C 1
ATOM 951 O O . VAL A 1 115 ? 14.566 -1.474 -8.904 1.00 84.25 115 VAL A O 1
ATOM 954 N N . ALA A 1 116 ? 12.463 -1.224 -8.180 1.00 86.50 116 ALA A N 1
ATOM 955 C CA . ALA A 1 116 ? 12.248 0.042 -8.880 1.00 86.50 116 ALA A CA 1
ATOM 956 C C . ALA A 1 116 ? 13.199 1.154 -8.414 1.00 86.50 116 ALA A C 1
ATOM 958 O O . ALA A 1 116 ? 13.642 1.943 -9.245 1.00 86.50 116 ALA A O 1
ATOM 959 N N . ILE A 1 117 ? 13.511 1.231 -7.117 1.00 85.31 117 ILE A N 1
ATOM 960 C CA . ILE A 1 117 ? 14.450 2.225 -6.573 1.00 85.31 117 ILE A CA 1
ATOM 961 C C . ILE A 1 117 ? 15.839 2.067 -7.202 1.00 85.31 117 ILE A C 1
ATOM 963 O O . ILE A 1 117 ? 16.480 3.076 -7.506 1.00 85.31 117 ILE A O 1
ATOM 967 N N . ASP A 1 118 ? 16.269 0.830 -7.449 1.00 80.94 118 ASP A N 1
ATOM 968 C CA . ASP A 1 118 ? 17.589 0.542 -8.009 1.00 80.94 118 ASP A CA 1
ATOM 969 C C . ASP A 1 118 ? 17.658 0.806 -9.520 1.00 80.94 118 ASP A C 1
ATOM 971 O O . ASP A 1 118 ? 18.647 1.353 -10.018 1.00 80.94 118 ASP A O 1
ATOM 975 N N . VAL A 1 119 ? 16.602 0.459 -10.263 1.00 80.06 119 VAL A N 1
ATOM 976 C CA . VAL A 1 119 ? 16.618 0.524 -11.737 1.00 80.06 119 VAL A CA 1
ATOM 977 C C . VAL A 1 119 ? 16.080 1.843 -12.312 1.00 80.06 119 VAL A C 1
ATOM 979 O O . VAL A 1 119 ? 16.467 2.230 -13.414 1.00 80.06 119 VAL A O 1
ATOM 982 N N . CYS A 1 120 ? 15.224 2.579 -11.591 1.00 81.44 120 CYS A N 1
ATOM 983 C CA . CYS A 1 120 ? 14.559 3.792 -12.092 1.00 81.44 120 CYS A CA 1
ATOM 984 C C . CYS A 1 120 ? 15.168 5.084 -11.521 1.00 81.44 120 CYS A C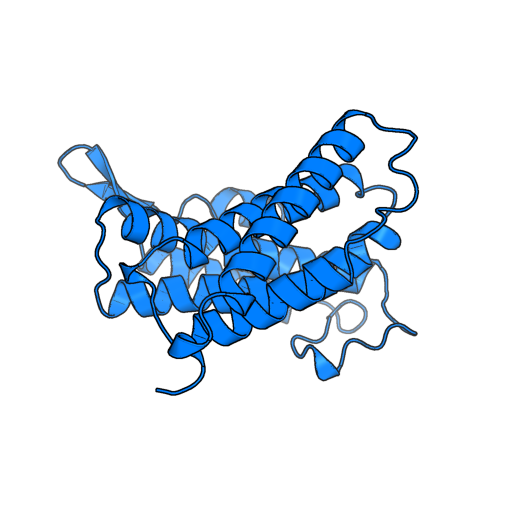 1
ATOM 986 O O . CYS A 1 120 ? 14.536 5.793 -10.734 1.00 81.44 120 CYS A O 1
ATOM 988 N N . GLN A 1 121 ? 16.367 5.448 -11.984 1.00 79.81 121 GLN A N 1
ATOM 989 C CA . GLN A 1 121 ? 17.121 6.602 -11.467 1.00 79.81 121 GLN A CA 1
ATOM 990 C C . GLN A 1 121 ? 16.361 7.941 -11.551 1.00 79.81 121 GLN A C 1
ATOM 992 O O . GLN A 1 121 ? 16.370 8.717 -10.598 1.00 79.81 121 GLN A O 1
ATOM 997 N N . ILE A 1 122 ? 15.626 8.190 -12.642 1.00 82.31 122 ILE A N 1
ATOM 998 C CA . ILE A 1 122 ? 14.859 9.439 -12.844 1.00 82.31 122 ILE A CA 1
ATOM 999 C C . ILE A 1 122 ? 13.791 9.637 -11.755 1.00 82.31 122 ILE A C 1
ATOM 1001 O O . ILE A 1 122 ? 13.537 10.761 -11.324 1.00 82.31 122 ILE A O 1
ATOM 1005 N N . TYR A 1 123 ? 13.176 8.549 -11.285 1.00 84.38 123 TYR A N 1
ATOM 1006 C CA . TYR A 1 123 ? 12.112 8.591 -10.279 1.00 84.38 123 TYR A CA 1
ATOM 1007 C C . TYR A 1 123 ? 12.595 8.221 -8.879 1.00 84.38 123 TYR A C 1
ATOM 1009 O O . TYR A 1 123 ? 11.769 8.121 -7.970 1.00 84.38 123 TYR A O 1
ATOM 1017 N N . LYS A 1 124 ? 13.909 8.062 -8.680 1.00 85.81 124 LYS A N 1
ATOM 1018 C CA . LYS A 1 124 ? 14.495 7.547 -7.440 1.00 85.81 124 LYS A CA 1
ATOM 1019 C C . LYS A 1 124 ? 13.995 8.286 -6.206 1.00 85.81 124 LYS A C 1
ATOM 1021 O O . LYS A 1 124 ? 13.487 7.655 -5.291 1.00 85.81 124 LYS A O 1
ATOM 1026 N N . TRP A 1 125 ? 14.029 9.619 -6.212 1.00 87.19 125 TRP A N 1
ATOM 1027 C CA . TRP A 1 125 ? 13.576 10.409 -5.062 1.00 87.19 125 TRP A CA 1
ATOM 1028 C C . TRP A 1 125 ? 12.099 10.164 -4.714 1.00 87.19 125 TRP A C 1
ATOM 1030 O O . TRP A 1 125 ? 11.741 9.975 -3.552 1.00 87.19 125 TRP A O 1
ATOM 1040 N N . THR A 1 126 ? 11.241 10.093 -5.736 1.00 89.62 126 THR A N 1
ATOM 1041 C CA . THR A 1 126 ? 9.804 9.834 -5.555 1.00 89.62 126 THR A CA 1
ATOM 1042 C C . THR A 1 126 ? 9.552 8.407 -5.066 1.00 89.62 126 THR A C 1
ATOM 1044 O O . THR A 1 126 ? 8.728 8.195 -4.175 1.00 89.62 126 THR A O 1
ATOM 1047 N N . LEU A 1 127 ? 10.271 7.427 -5.618 1.00 89.50 127 LEU A N 1
ATOM 1048 C CA . LEU A 1 127 ? 10.172 6.024 -5.221 1.00 89.50 127 LEU A CA 1
ATOM 1049 C C . LEU A 1 127 ? 10.670 5.814 -3.788 1.00 89.50 127 LEU A C 1
ATOM 1051 O O . LEU A 1 127 ? 9.982 5.163 -3.010 1.00 89.50 127 LEU A O 1
ATOM 1055 N N . SER A 1 128 ? 11.788 6.431 -3.405 1.00 88.75 128 SER A N 1
ATOM 1056 C CA . SER A 1 128 ? 12.323 6.386 -2.042 1.00 88.75 128 SER A CA 1
ATOM 1057 C C . SER A 1 128 ? 11.350 6.963 -1.014 1.00 88.75 128 SER A C 1
ATOM 1059 O O . SER A 1 128 ? 11.113 6.338 0.016 1.00 88.75 128 SER A O 1
ATOM 1061 N N . ILE A 1 129 ? 10.727 8.116 -1.289 1.00 90.44 129 ILE A N 1
ATOM 1062 C CA . ILE A 1 129 ? 9.705 8.681 -0.390 1.00 90.44 129 ILE A CA 1
ATOM 1063 C C . ILE A 1 129 ? 8.469 7.793 -0.326 1.00 90.44 129 ILE A C 1
ATOM 1065 O O . ILE A 1 129 ? 7.925 7.575 0.753 1.00 90.44 129 ILE A O 1
ATOM 1069 N N . THR A 1 130 ? 8.032 7.256 -1.464 1.00 91.62 130 THR A N 1
ATOM 1070 C CA . THR A 1 130 ? 6.886 6.342 -1.505 1.00 91.62 130 THR A CA 1
ATOM 1071 C C . THR A 1 130 ? 7.169 5.100 -0.665 1.00 91.62 130 THR A C 1
ATOM 1073 O O . THR A 1 130 ? 6.347 4.720 0.165 1.00 91.62 130 THR A O 1
ATOM 1076 N N . PHE A 1 131 ? 8.351 4.504 -0.814 1.00 90.94 131 PHE A N 1
ATOM 1077 C CA . PHE A 1 131 ? 8.781 3.359 -0.022 1.00 90.94 131 PHE A CA 1
ATOM 1078 C C . PHE A 1 131 ? 8.846 3.697 1.470 1.00 90.94 131 PHE A C 1
ATOM 1080 O O . PHE A 1 131 ? 8.291 2.964 2.285 1.00 90.94 131 PHE A O 1
ATOM 1087 N N . PHE A 1 132 ? 9.430 4.841 1.824 1.00 91.50 132 PHE A N 1
ATOM 1088 C CA . PHE A 1 132 ? 9.487 5.321 3.201 1.00 91.50 132 PHE A CA 1
ATOM 1089 C C . PHE A 1 132 ? 8.092 5.454 3.829 1.00 91.50 132 PHE A C 1
ATOM 1091 O O . PHE A 1 132 ? 7.819 4.850 4.864 1.00 91.50 132 PHE A O 1
ATOM 1098 N N . VAL A 1 133 ? 7.188 6.205 3.190 1.00 92.88 133 VAL A N 1
ATOM 1099 C CA . VAL A 1 133 ? 5.846 6.482 3.727 1.00 92.88 133 VAL A CA 1
ATOM 1100 C C . VAL A 1 133 ? 5.014 5.206 3.817 1.00 92.88 133 VAL A C 1
ATOM 1102 O O . VAL A 1 133 ? 4.433 4.931 4.862 1.00 92.88 133 VAL A O 1
ATOM 1105 N N . THR A 1 134 ? 4.986 4.397 2.755 1.00 93.00 134 THR A N 1
ATOM 1106 C CA . THR A 1 134 ? 4.199 3.152 2.741 1.00 93.00 134 THR A CA 1
ATOM 1107 C C . THR A 1 134 ? 4.701 2.145 3.772 1.00 93.00 134 THR A C 1
ATOM 1109 O O . THR A 1 134 ? 3.891 1.480 4.414 1.00 93.00 134 THR A O 1
ATOM 1112 N N . THR A 1 135 ? 6.014 2.086 4.006 1.00 93.12 135 THR A N 1
ATOM 1113 C CA . THR A 1 135 ? 6.600 1.213 5.031 1.00 93.12 135 THR A CA 1
ATOM 1114 C C . THR A 1 135 ? 6.314 1.703 6.442 1.00 93.12 135 THR A C 1
ATOM 1116 O O . THR A 1 135 ? 5.973 0.897 7.302 1.00 93.12 135 THR A O 1
ATOM 1119 N N . LEU A 1 136 ? 6.361 3.013 6.700 1.00 92.94 136 LEU A N 1
ATOM 1120 C CA . LEU A 1 136 ? 5.928 3.549 7.994 1.00 92.94 136 LEU A CA 1
ATOM 1121 C C . LEU A 1 136 ? 4.437 3.300 8.255 1.00 92.94 136 LEU A C 1
ATOM 1123 O O . LEU A 1 136 ? 4.063 2.978 9.381 1.00 92.94 136 LEU A O 1
ATOM 1127 N N . SER A 1 137 ? 3.592 3.400 7.227 1.00 92.81 137 SER A N 1
ATOM 1128 C CA . SER A 1 137 ? 2.178 3.028 7.320 1.00 92.81 137 SER A CA 1
ATOM 1129 C C . SER A 1 137 ? 1.997 1.541 7.647 1.00 92.81 137 SER A C 1
ATOM 1131 O O . SER A 1 137 ? 1.182 1.207 8.502 1.00 92.81 137 SER A O 1
ATOM 1133 N N . ALA A 1 138 ? 2.775 0.653 7.021 1.00 93.25 138 ALA A N 1
ATOM 1134 C CA . ALA A 1 138 ? 2.767 -0.781 7.313 1.00 93.25 138 ALA A CA 1
ATOM 1135 C C . ALA A 1 138 ? 3.239 -1.101 8.742 1.00 93.25 138 ALA A C 1
ATOM 1137 O O . ALA A 1 138 ? 2.594 -1.877 9.444 1.00 93.25 138 ALA A O 1
ATOM 1138 N N . LEU A 1 139 ? 4.307 -0.452 9.212 1.00 92.44 139 LEU A N 1
ATOM 1139 C CA . LEU A 1 139 ? 4.759 -0.559 10.602 1.00 92.44 139 LEU A CA 1
ATOM 1140 C C . LEU A 1 139 ? 3.677 -0.079 11.574 1.00 92.44 139 LEU A C 1
ATOM 1142 O O . LEU A 1 139 ? 3.396 -0.744 12.564 1.00 92.44 139 LEU A O 1
ATOM 1146 N N . LYS A 1 140 ? 2.981 1.019 11.252 1.00 92.81 140 LYS A N 1
ATOM 1147 C CA . LYS A 1 140 ? 1.869 1.494 12.081 1.00 92.81 140 LYS A CA 1
ATOM 1148 C C . LYS A 1 140 ? 0.734 0.469 12.180 1.00 92.81 140 LYS A C 1
ATOM 1150 O O . LYS A 1 140 ? 0.110 0.382 13.235 1.00 92.81 140 LYS A O 1
ATOM 1155 N N . VAL A 1 141 ? 0.465 -0.299 11.121 1.00 92.12 141 VAL A N 1
ATOM 1156 C CA . VAL A 1 141 ? -0.502 -1.412 11.164 1.00 92.12 141 VAL A CA 1
ATOM 1157 C C . VAL A 1 141 ? -0.050 -2.498 12.139 1.00 92.12 141 VAL A C 1
ATOM 1159 O O . VAL A 1 141 ? -0.872 -2.947 12.934 1.00 92.12 141 VAL A O 1
ATOM 1162 N N . LEU A 1 142 ? 1.232 -2.883 12.125 1.00 90.19 142 LEU A N 1
ATOM 1163 C CA . LEU A 1 142 ? 1.776 -3.856 13.083 1.00 90.19 142 LEU A CA 1
ATOM 1164 C C . LEU A 1 142 ? 1.634 -3.386 14.535 1.00 90.19 142 LEU A C 1
ATOM 1166 O O . LEU A 1 142 ? 1.270 -4.180 15.397 1.00 90.19 142 LEU A O 1
ATOM 1170 N N . ASP A 1 143 ? 1.842 -2.092 14.778 1.00 89.06 143 ASP A N 1
ATOM 1171 C CA . ASP A 1 143 ? 1.736 -1.469 16.102 1.00 89.06 143 ASP A CA 1
ATOM 1172 C C . ASP A 1 143 ? 0.280 -1.247 16.566 1.00 89.06 143 ASP A C 1
ATOM 1174 O O . ASP A 1 143 ? 0.045 -0.600 17.589 1.00 89.06 143 ASP A O 1
ATOM 1178 N N . THR A 1 144 ? -0.724 -1.700 15.804 1.00 89.81 144 THR A N 1
ATOM 1179 C CA . THR A 1 144 ? -2.144 -1.433 16.076 1.00 89.81 144 THR A CA 1
ATOM 1180 C C . THR A 1 144 ? -2.861 -2.701 16.566 1.00 89.81 144 THR A C 1
ATOM 1182 O O . THR A 1 144 ? -3.204 -3.564 15.755 1.00 89.81 144 THR A O 1
ATOM 1185 N N . PRO A 1 145 ? -3.178 -2.821 17.875 1.00 86.75 145 PRO A N 1
ATOM 1186 C CA . PRO A 1 145 ? -3.693 -4.066 18.461 1.00 86.75 145 PRO A CA 1
ATOM 1187 C C . PRO A 1 145 ? -5.010 -4.573 17.854 1.00 86.75 145 PRO A C 1
ATOM 1189 O O . PRO A 1 145 ? -5.204 -5.780 17.696 1.00 86.75 145 PRO A O 1
ATOM 1192 N N . CYS A 1 146 ? -5.915 -3.665 17.470 1.00 86.94 146 CYS A N 1
ATOM 1193 C CA . CYS A 1 146 ? -7.229 -4.015 16.919 1.00 86.94 146 CYS A CA 1
ATOM 1194 C C . CYS A 1 146 ? -7.169 -4.632 15.506 1.00 86.94 146 CYS A C 1
ATOM 1196 O O . CYS A 1 146 ? -8.162 -5.203 15.045 1.00 86.94 146 CYS A O 1
ATOM 1198 N N . LEU A 1 147 ? -6.008 -4.562 14.840 1.00 85.50 147 LEU A N 1
ATOM 1199 C CA . LEU A 1 147 ? -5.750 -5.141 13.518 1.00 85.50 147 LEU A CA 1
ATOM 1200 C C . LEU A 1 147 ? -5.072 -6.521 13.575 1.00 85.50 147 LEU A C 1
ATOM 1202 O O . LEU A 1 147 ? -4.784 -7.097 12.524 1.00 85.50 147 LEU A O 1
ATOM 1206 N N . SER A 1 148 ? -4.873 -7.082 14.775 1.00 74.69 148 SER A N 1
ATOM 1207 C CA . SER A 1 148 ? -4.358 -8.443 14.968 1.00 74.69 148 SER A CA 1
ATOM 1208 C C . SER A 1 148 ? -5.149 -9.469 14.141 1.00 74.69 148 SER A C 1
ATOM 1210 O O . SER A 1 148 ? -6.361 -9.649 14.297 1.00 74.69 148 SER A O 1
ATOM 1212 N N . SER A 1 149 ? -4.468 -10.076 13.168 1.00 69.94 149 SER A N 1
ATOM 1213 C CA . SER A 1 149 ? -4.994 -11.099 12.259 1.00 69.94 149 SER A CA 1
ATOM 1214 C C . SER A 1 149 ? -3.843 -11.850 11.578 1.00 69.94 149 SER A C 1
ATOM 1216 O O . SER A 1 149 ? -2.720 -11.351 11.554 1.00 69.94 149 SER A O 1
ATOM 1218 N N . ALA A 1 150 ? -4.120 -13.025 11.003 1.00 59.66 150 ALA A N 1
ATOM 1219 C CA . ALA A 1 150 ? -3.126 -13.893 10.349 1.00 59.66 150 ALA A CA 1
ATOM 1220 C C . ALA A 1 150 ? -2.346 -13.213 9.201 1.00 59.66 150 ALA A C 1
ATOM 1222 O O . ALA A 1 150 ? -1.232 -13.599 8.860 1.00 59.66 150 ALA A O 1
ATOM 1223 N N . SER A 1 151 ? -2.900 -12.162 8.601 1.00 68.31 151 SER A N 1
ATOM 1224 C CA . SER A 1 151 ? -2.209 -11.382 7.574 1.00 68.31 151 SER A CA 1
ATOM 1225 C C . SER A 1 151 ? -1.085 -10.500 8.104 1.00 68.31 151 SER A C 1
ATOM 1227 O O . SER A 1 151 ? -0.214 -10.095 7.330 1.00 68.31 151 SER A O 1
ATOM 1229 N N . LEU A 1 152 ? -1.059 -10.231 9.412 1.00 80.44 152 LEU A N 1
ATOM 1230 C CA . LEU A 1 152 ? 0.069 -9.550 10.031 1.00 80.44 152 LEU A CA 1
ATOM 1231 C C . LEU A 1 152 ? 1.328 -10.414 10.004 1.00 80.44 152 LEU A C 1
ATOM 1233 O O . LEU A 1 152 ? 2.414 -9.851 9.977 1.00 80.44 152 LEU A O 1
ATOM 1237 N N . ASP A 1 153 ? 1.224 -11.742 9.942 1.00 82.56 153 ASP A N 1
ATOM 1238 C CA . ASP A 1 153 ? 2.411 -12.600 9.866 1.00 82.56 153 ASP A CA 1
ATOM 1239 C C . ASP A 1 153 ? 3.088 -12.499 8.503 1.00 82.56 153 ASP A C 1
ATOM 1241 O O . ASP A 1 153 ? 4.302 -12.312 8.432 1.00 82.56 153 ASP A O 1
ATOM 1245 N N . ALA A 1 154 ? 2.302 -12.494 7.423 1.00 83.38 154 ALA A N 1
ATOM 1246 C CA . ALA A 1 154 ? 2.814 -12.204 6.086 1.00 83.38 154 ALA A CA 1
ATOM 1247 C C . ALA A 1 154 ? 3.433 -10.798 6.022 1.00 83.38 154 ALA A C 1
ATOM 1249 O O . ALA A 1 154 ? 4.501 -10.616 5.439 1.00 83.38 154 ALA A O 1
ATOM 1250 N N . LEU A 1 155 ? 2.805 -9.807 6.666 1.00 88.62 155 LEU A N 1
ATOM 1251 C CA . LEU A 1 155 ? 3.338 -8.448 6.755 1.00 88.62 155 LEU A CA 1
ATOM 1252 C C . LEU A 1 155 ? 4.664 -8.390 7.527 1.00 88.62 155 LEU A C 1
ATOM 1254 O O . LEU A 1 155 ? 5.608 -7.754 7.061 1.00 88.62 155 LEU A O 1
ATOM 1258 N N . ARG A 1 156 ? 4.754 -9.072 8.675 1.00 87.62 156 ARG A N 1
ATOM 1259 C CA . ARG A 1 156 ? 5.969 -9.171 9.500 1.00 87.62 156 ARG A CA 1
ATOM 1260 C C . ARG A 1 156 ? 7.100 -9.840 8.741 1.00 87.62 156 ARG A C 1
ATOM 1262 O O . ARG A 1 156 ? 8.191 -9.287 8.709 1.00 87.62 156 ARG A O 1
ATOM 1269 N N . GLN A 1 157 ? 6.839 -10.981 8.103 1.00 85.44 157 GLN A N 1
ATOM 1270 C CA . GLN A 1 157 ? 7.819 -11.689 7.272 1.00 85.44 157 GLN A CA 1
ATOM 1271 C C . GLN A 1 157 ? 8.304 -10.816 6.107 1.00 85.44 157 GLN A C 1
ATOM 1273 O O . GLN A 1 157 ? 9.494 -10.761 5.804 1.00 85.44 157 GLN A O 1
ATOM 1278 N N . CYS A 1 158 ? 7.384 -10.092 5.472 1.00 85.75 158 CYS A N 1
ATOM 1279 C CA . CYS A 1 158 ? 7.698 -9.175 4.386 1.00 85.75 158 CYS A CA 1
ATOM 1280 C C . CYS A 1 158 ? 8.611 -8.035 4.880 1.00 85.75 158 CYS A C 1
ATOM 1282 O O . CYS A 1 158 ? 9.684 -7.812 4.322 1.00 85.75 158 CYS A O 1
ATOM 1284 N N . LEU A 1 159 ? 8.263 -7.381 5.991 1.00 87.00 159 LEU A N 1
ATOM 1285 C CA . LEU A 1 159 ? 9.057 -6.301 6.589 1.00 87.00 159 LEU A CA 1
ATOM 1286 C C . LEU A 1 159 ? 10.411 -6.772 7.133 1.00 87.00 159 LEU A C 1
ATOM 1288 O O . LEU A 1 159 ? 11.405 -6.070 6.960 1.00 87.00 159 LEU A O 1
ATOM 1292 N N . SER A 1 160 ? 10.484 -7.957 7.742 1.00 82.81 160 SER A N 1
ATOM 1293 C CA . SER A 1 160 ? 11.749 -8.523 8.218 1.00 82.81 160 SER A CA 1
ATOM 1294 C C . SER A 1 160 ? 12.669 -8.884 7.053 1.00 82.81 160 SER A C 1
ATOM 1296 O O . SER A 1 160 ? 13.859 -8.584 7.110 1.00 82.81 160 SER A O 1
ATOM 1298 N N . SER A 1 161 ? 12.127 -9.404 5.946 1.00 77.56 161 SER A N 1
ATOM 1299 C CA . SER A 1 161 ? 12.902 -9.599 4.715 1.00 77.56 161 SER A CA 1
ATOM 1300 C C . SER A 1 161 ? 13.440 -8.274 4.158 1.00 77.56 161 SER A C 1
ATOM 1302 O O . SER A 1 161 ? 14.590 -8.217 3.729 1.00 77.56 161 SER A O 1
ATOM 1304 N N . ALA A 1 162 ? 12.667 -7.184 4.260 1.00 74.25 162 ALA A N 1
ATOM 1305 C CA . ALA A 1 162 ? 13.107 -5.834 3.904 1.00 74.25 162 ALA A CA 1
ATOM 1306 C C . ALA A 1 162 ? 14.235 -5.324 4.809 1.00 74.25 162 ALA A C 1
ATOM 1308 O O . ALA A 1 162 ? 15.160 -4.675 4.331 1.00 74.25 162 ALA A O 1
ATOM 1309 N N . ALA A 1 163 ? 14.142 -5.602 6.111 1.00 71.31 163 ALA A N 1
ATOM 1310 C CA . ALA A 1 163 ? 15.135 -5.212 7.106 1.00 71.31 163 ALA A CA 1
ATOM 1311 C C . ALA A 1 163 ? 16.464 -5.956 6.907 1.00 71.31 163 ALA A C 1
ATOM 1313 O O . ALA A 1 163 ? 17.530 -5.373 7.077 1.00 71.31 163 ALA A O 1
ATOM 1314 N N . VAL A 1 164 ? 16.411 -7.234 6.517 1.00 64.19 164 VAL A N 1
ATOM 1315 C CA . VAL A 1 164 ? 17.603 -8.037 6.193 1.00 64.19 164 VAL A CA 1
ATOM 1316 C C . VAL A 1 164 ? 18.198 -7.613 4.852 1.00 64.19 164 VAL A C 1
ATOM 1318 O O . VAL A 1 164 ? 19.413 -7.507 4.719 1.00 64.19 164 VAL A O 1
ATOM 1321 N N . ALA A 1 165 ? 17.347 -7.305 3.874 1.00 61.19 165 ALA A N 1
ATOM 1322 C CA . ALA A 1 165 ? 17.753 -6.752 2.589 1.00 61.19 165 ALA A CA 1
ATOM 1323 C C . ALA A 1 165 ? 18.043 -5.241 2.644 1.00 61.19 165 ALA A C 1
ATOM 1325 O O . ALA A 1 165 ? 18.159 -4.650 1.571 1.00 61.19 165 ALA A O 1
ATOM 1326 N N . ALA A 1 166 ? 18.107 -4.636 3.851 1.00 55.78 166 ALA A N 1
ATOM 1327 C CA . ALA A 1 166 ? 18.122 -3.193 4.109 1.00 55.78 166 ALA A CA 1
ATOM 1328 C C . ALA A 1 166 ? 18.892 -2.452 3.024 1.00 55.78 166 ALA A C 1
ATOM 1330 O O . ALA A 1 166 ? 20.119 -2.486 2.933 1.00 55.78 166 ALA A O 1
ATOM 1331 N N . VAL A 1 167 ? 18.081 -1.857 2.160 1.00 58.59 167 VAL A N 1
ATOM 1332 C CA . VAL A 1 167 ? 18.436 -1.497 0.804 1.00 58.59 167 VAL A CA 1
ATOM 1333 C C . VAL A 1 167 ? 19.466 -0.386 0.878 1.00 58.59 167 VAL A C 1
ATOM 1335 O O . VAL A 1 167 ? 19.147 0.733 1.288 1.00 58.59 167 VAL A O 1
ATOM 1338 N N . ASP A 1 168 ? 20.703 -0.685 0.497 1.00 64.19 168 ASP A N 1
ATOM 1339 C CA . ASP A 1 168 ? 21.648 0.350 0.122 1.00 64.19 168 ASP A CA 1
ATOM 1340 C C . ASP A 1 168 ? 21.088 0.999 -1.147 1.00 64.19 168 ASP A C 1
ATOM 1342 O O . ASP A 1 168 ? 21.221 0.446 -2.237 1.00 64.19 168 ASP A O 1
ATOM 1346 N N . TRP A 1 169 ? 20.332 2.096 -1.000 1.00 70.50 169 TRP A N 1
ATOM 1347 C CA . TRP A 1 169 ? 19.724 2.834 -2.108 1.00 70.50 169 TRP A CA 1
ATOM 1348 C C . TRP A 1 169 ? 20.850 3.443 -2.963 1.00 70.50 169 TRP A C 1
ATOM 1350 O O . TRP A 1 169 ? 21.075 4.655 -2.916 1.00 70.50 169 TRP A O 1
ATOM 1360 N N . LYS A 1 170 ? 21.564 2.626 -3.748 1.00 63.81 170 LYS A N 1
ATOM 1361 C CA . LYS A 1 170 ? 22.819 2.961 -4.444 1.00 63.81 170 LYS A CA 1
ATOM 1362 C C . LYS A 1 170 ? 22.795 4.364 -5.029 1.00 63.81 170 LYS A C 1
ATOM 1364 O O . LYS A 1 170 ? 21.996 4.635 -5.924 1.00 63.81 170 LYS A O 1
ATOM 1369 N N . GLY A 1 171 ? 23.630 5.268 -4.518 1.00 61.69 171 GLY A N 1
ATOM 1370 C CA . GLY A 1 171 ? 23.627 6.690 -4.891 1.00 61.69 171 GLY A CA 1
ATOM 1371 C C . GLY A 1 171 ? 22.742 7.573 -4.003 1.00 61.69 171 GLY A C 1
ATOM 1372 O O . GLY A 1 171 ? 22.072 8.473 -4.507 1.00 61.69 171 GLY A O 1
ATOM 1373 N N . THR A 1 172 ? 22.642 7.282 -2.704 1.00 64.06 172 THR A N 1
ATOM 1374 C CA . THR A 1 172 ? 22.135 8.217 -1.676 1.00 64.06 172 THR A CA 1
ATOM 1375 C C . THR A 1 172 ? 23.154 9.289 -1.309 1.00 64.06 172 THR A C 1
ATOM 1377 O O . THR A 1 172 ? 22.767 10.340 -0.807 1.00 64.06 172 THR A O 1
ATOM 1380 N N . GLU A 1 173 ? 24.432 9.068 -1.624 1.00 65.88 173 GLU A N 1
ATOM 1381 C CA . GLU A 1 173 ? 25.544 9.994 -1.368 1.00 65.88 173 GLU A CA 1
ATOM 1382 C C . GLU A 1 173 ? 25.316 11.390 -1.968 1.00 65.88 173 GLU A C 1
ATOM 1384 O O . GLU A 1 173 ? 25.761 12.392 -1.417 1.00 65.88 173 GLU A O 1
ATOM 1389 N N . SER A 1 174 ? 24.558 11.477 -3.064 1.00 69.94 174 SER A N 1
ATOM 1390 C CA . SER A 1 174 ? 24.243 12.740 -3.734 1.00 69.94 174 SER A CA 1
ATOM 1391 C C . SER A 1 174 ? 23.045 13.489 -3.134 1.00 69.94 174 SER A C 1
ATOM 1393 O O . SER A 1 174 ? 22.709 14.572 -3.612 1.00 69.94 174 SER A O 1
ATOM 1395 N N . SER A 1 175 ? 22.352 12.934 -2.129 1.00 83.88 175 SER A N 1
ATOM 1396 C CA . SER A 1 175 ? 21.146 13.537 -1.550 1.00 83.88 175 SER A CA 1
ATOM 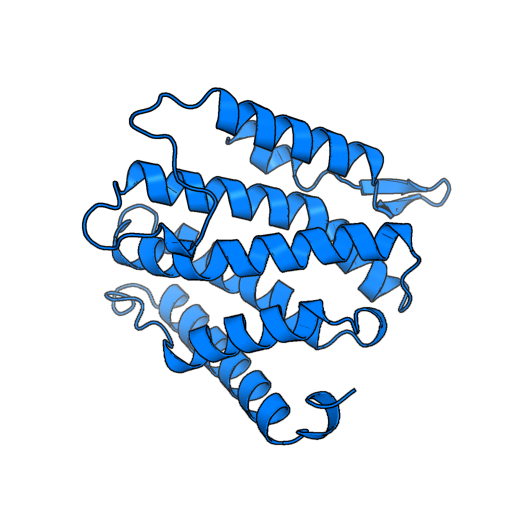1397 C C . SER A 1 175 ? 21.038 13.316 -0.039 1.00 83.88 175 SER A C 1
ATOM 1399 O O . SER A 1 175 ? 20.600 12.265 0.432 1.00 83.88 175 SER A O 1
ATOM 1401 N N . ALA A 1 176 ? 21.334 14.367 0.732 1.00 86.06 176 ALA A N 1
ATOM 1402 C CA . ALA A 1 176 ? 21.228 14.350 2.192 1.00 86.06 176 ALA A CA 1
ATOM 1403 C C . ALA A 1 176 ? 19.823 13.962 2.693 1.00 86.06 176 ALA A C 1
ATOM 1405 O O . ALA A 1 176 ? 19.692 13.240 3.679 1.00 86.06 176 ALA A O 1
ATOM 1406 N N . SER A 1 177 ? 18.760 14.387 1.998 1.00 86.75 177 SER A N 1
ATOM 1407 C CA . SER A 1 177 ? 17.386 14.038 2.377 1.00 86.75 177 SER A CA 1
ATOM 1408 C C . SER A 1 177 ? 17.088 12.551 2.186 1.00 86.75 177 SER A C 1
ATOM 1410 O O . SER A 1 177 ? 16.452 11.951 3.052 1.00 86.75 177 SER A O 1
ATOM 1412 N N . LEU A 1 178 ? 17.592 11.925 1.117 1.00 85.31 178 LEU A N 1
ATOM 1413 C CA . LEU A 1 178 ? 17.457 10.477 0.935 1.00 85.31 178 LEU A CA 1
ATOM 1414 C C . LEU A 1 178 ? 18.250 9.695 1.983 1.00 85.31 178 LEU A C 1
ATOM 1416 O O . LEU A 1 178 ? 17.732 8.706 2.494 1.00 85.31 178 LEU A O 1
ATOM 1420 N N . GLY A 1 179 ? 19.441 10.170 2.359 1.00 86.06 179 GLY A N 1
ATOM 1421 C CA . GLY A 1 179 ? 20.213 9.587 3.460 1.00 86.06 179 GLY A CA 1
ATOM 1422 C C . GLY A 1 179 ? 19.449 9.600 4.791 1.00 86.06 179 GLY A C 1
ATOM 1423 O O . GLY A 1 179 ? 19.387 8.583 5.480 1.00 86.06 179 GLY A O 1
ATOM 1424 N N . ILE A 1 180 ? 18.784 10.715 5.125 1.00 89.00 180 ILE A N 1
ATOM 1425 C CA . ILE A 1 180 ? 17.955 10.826 6.341 1.00 89.00 180 ILE A CA 1
ATOM 1426 C C . ILE A 1 180 ? 16.775 9.844 6.308 1.00 89.00 180 ILE A C 1
ATOM 1428 O O . ILE A 1 180 ? 16.502 9.178 7.312 1.00 89.00 180 ILE A O 1
ATOM 1432 N N . LEU A 1 181 ? 16.077 9.739 5.171 1.00 88.31 181 LEU A N 1
ATOM 1433 C CA . LEU A 1 181 ? 14.944 8.819 5.016 1.00 88.31 181 LEU A CA 1
ATOM 1434 C C . LEU A 1 181 ? 15.386 7.360 5.147 1.00 88.31 181 LEU A C 1
ATOM 1436 O O . LEU A 1 181 ? 14.769 6.609 5.899 1.00 88.31 181 LEU A O 1
ATOM 1440 N N . GLN A 1 182 ? 16.469 6.979 4.467 1.00 86.94 182 GLN A N 1
ATOM 1441 C CA . GLN A 1 182 ? 17.034 5.630 4.514 1.00 86.94 182 GLN A CA 1
ATOM 1442 C C . GLN A 1 182 ? 17.458 5.259 5.939 1.00 86.94 182 GLN A C 1
ATOM 1444 O O . GLN A 1 182 ? 17.050 4.222 6.458 1.00 86.94 182 GLN A O 1
ATOM 1449 N N . HIS A 1 183 ? 18.217 6.133 6.608 1.00 88.12 183 HIS A N 1
ATOM 1450 C CA . HIS A 1 183 ? 18.664 5.904 7.981 1.00 88.12 183 HIS A CA 1
ATOM 1451 C C . HIS A 1 183 ? 17.483 5.752 8.947 1.00 88.12 183 HIS A C 1
ATOM 1453 O O . HIS A 1 183 ? 17.433 4.814 9.745 1.00 88.12 183 HIS A O 1
ATOM 1459 N N . THR A 1 184 ? 16.497 6.648 8.845 1.00 90.81 184 THR A N 1
ATOM 1460 C CA . THR A 1 184 ? 15.297 6.599 9.685 1.00 90.81 184 THR A CA 1
ATOM 1461 C C . THR A 1 184 ? 14.514 5.312 9.453 1.00 90.81 184 THR A C 1
ATOM 1463 O O . THR A 1 184 ? 14.076 4.688 10.417 1.00 90.81 184 THR A O 1
ATOM 1466 N N . LEU A 1 185 ? 14.353 4.899 8.195 1.00 89.06 185 LEU A N 1
ATOM 1467 C CA . LEU A 1 185 ? 13.638 3.680 7.839 1.00 89.06 185 LEU A CA 1
ATOM 1468 C C . LEU A 1 185 ? 14.338 2.433 8.377 1.00 89.06 185 LEU A C 1
ATOM 1470 O O . LEU A 1 185 ? 13.692 1.612 9.022 1.00 89.06 185 LEU A O 1
ATOM 1474 N N . ASN A 1 186 ? 15.652 2.326 8.169 1.00 87.31 186 ASN A N 1
ATOM 1475 C CA . ASN A 1 186 ? 16.451 1.194 8.632 1.00 87.31 186 ASN A CA 1
ATOM 1476 C C . ASN A 1 186 ? 16.361 1.034 10.149 1.00 87.31 186 ASN A C 1
ATOM 1478 O O . ASN A 1 186 ? 16.119 -0.071 10.627 1.00 87.31 186 ASN A O 1
ATOM 1482 N N . ARG A 1 187 ? 16.455 2.138 10.902 1.00 89.44 187 ARG A N 1
ATOM 1483 C CA . ARG A 1 187 ? 16.271 2.113 12.358 1.00 89.44 187 ARG A CA 1
ATOM 1484 C C . ARG A 1 187 ? 14.894 1.564 12.742 1.00 89.44 187 ARG A C 1
ATOM 1486 O O . ARG A 1 187 ? 14.799 0.660 13.559 1.00 89.44 187 ARG A O 1
ATOM 1493 N N . ARG A 1 188 ? 13.823 2.063 12.114 1.00 90.50 188 ARG A N 1
ATOM 1494 C CA . ARG A 1 188 ? 12.445 1.637 12.424 1.00 90.50 188 ARG A CA 1
ATOM 1495 C C . ARG A 1 188 ? 12.186 0.171 12.065 1.00 90.50 188 ARG A C 1
ATOM 1497 O O . ARG A 1 188 ? 11.466 -0.507 12.789 1.00 90.50 188 ARG A O 1
ATOM 1504 N N . LEU A 1 189 ? 12.766 -0.312 10.968 1.00 87.50 189 LEU A N 1
ATOM 1505 C CA . LEU A 1 189 ? 12.685 -1.716 10.565 1.00 87.50 189 LEU A CA 1
ATOM 1506 C C . LEU A 1 189 ? 13.450 -2.634 11.527 1.00 87.50 189 LEU A C 1
ATOM 1508 O O . LEU A 1 189 ? 12.951 -3.705 11.859 1.00 87.50 189 LEU A O 1
ATOM 1512 N N . GLN A 1 190 ? 14.626 -2.212 12.001 1.00 85.12 190 GLN A N 1
ATOM 1513 C CA . GLN A 1 190 ? 15.394 -2.948 13.008 1.00 85.12 190 GLN A CA 1
ATOM 1514 C C . GLN A 1 190 ? 14.632 -3.045 14.331 1.00 85.12 190 GLN A C 1
ATOM 1516 O O . GLN A 1 190 ? 14.489 -4.147 14.853 1.00 85.12 190 GLN A O 1
ATOM 1521 N N . ASP A 1 191 ? 14.086 -1.932 14.831 1.00 86.12 191 ASP A N 1
ATOM 1522 C CA . ASP A 1 191 ? 13.294 -1.906 16.069 1.00 86.12 191 ASP A CA 1
ATOM 1523 C C . ASP A 1 191 ? 12.120 -2.904 16.004 1.00 86.12 191 ASP A C 1
ATOM 1525 O O . ASP A 1 191 ? 11.913 -3.694 16.927 1.00 86.12 191 ASP A O 1
ATOM 1529 N N . ALA A 1 192 ? 11.396 -2.925 14.879 1.00 82.88 192 ALA A N 1
ATOM 1530 C CA . ALA A 1 192 ? 10.284 -3.848 14.659 1.00 82.88 192 ALA A CA 1
ATOM 1531 C C . ALA A 1 192 ? 10.734 -5.317 14.532 1.00 82.88 192 ALA A C 1
ATOM 1533 O O . ALA A 1 192 ? 10.068 -6.219 15.041 1.00 82.88 192 ALA A O 1
ATOM 1534 N N . ALA A 1 193 ? 11.873 -5.576 13.881 1.00 79.06 193 ALA A N 1
ATOM 1535 C CA . ALA A 1 193 ? 12.434 -6.921 13.767 1.00 79.06 193 ALA A CA 1
ATOM 1536 C C . ALA A 1 193 ? 12.887 -7.473 15.131 1.00 79.06 193 ALA A C 1
ATOM 1538 O O . ALA A 1 193 ? 12.645 -8.642 15.428 1.00 79.06 193 ALA A O 1
ATOM 1539 N N . TYR A 1 194 ? 13.488 -6.636 15.984 1.00 75.38 194 TYR A N 1
ATOM 1540 C CA . TYR A 1 194 ? 13.864 -7.021 17.347 1.00 75.38 194 TYR A CA 1
ATOM 1541 C C . TYR A 1 194 ? 12.647 -7.370 18.206 1.00 75.38 194 TYR A C 1
ATOM 1543 O O . TYR A 1 194 ? 12.669 -8.387 18.897 1.00 75.38 194 TYR A O 1
ATOM 1551 N N . GLN A 1 195 ? 11.578 -6.573 18.138 1.00 71.94 195 GLN A N 1
ATOM 1552 C CA . GLN A 1 195 ? 10.330 -6.861 18.854 1.00 71.94 195 GLN A CA 1
ATOM 1553 C C . GLN A 1 195 ? 9.720 -8.201 18.429 1.00 71.94 195 GLN A C 1
ATOM 1555 O O . GLN A 1 195 ? 9.275 -8.967 19.277 1.00 71.94 195 GLN A O 1
ATOM 1560 N N . TYR A 1 196 ? 9.767 -8.528 17.135 1.00 68.00 196 TYR A N 1
ATOM 1561 C CA . TYR A 1 196 ? 9.290 -9.817 16.633 1.00 68.00 196 TYR A CA 1
ATOM 1562 C C . TYR A 1 196 ? 10.089 -11.011 17.177 1.00 68.00 196 TYR A C 1
ATOM 1564 O O . TYR A 1 196 ? 9.506 -12.029 17.534 1.00 68.00 196 TYR A O 1
ATOM 1572 N N . ILE A 1 197 ? 11.418 -10.891 17.265 1.00 66.69 197 ILE A N 1
ATOM 1573 C CA . ILE A 1 197 ? 12.280 -11.958 17.801 1.00 66.69 197 ILE A CA 1
ATOM 1574 C C . ILE A 1 197 ? 12.083 -12.122 19.319 1.00 66.69 197 ILE A C 1
ATOM 1576 O O . ILE A 1 197 ? 12.170 -13.238 19.830 1.00 66.69 197 ILE A O 1
ATOM 1580 N N . ALA A 1 198 ? 11.821 -11.027 20.038 1.00 62.69 198 ALA A N 1
ATOM 1581 C CA . ALA A 1 198 ? 11.650 -11.027 21.489 1.00 62.69 198 ALA A CA 1
ATOM 1582 C C . ALA A 1 198 ? 10.299 -11.602 21.967 1.00 62.69 198 ALA A C 1
ATOM 1584 O O . ALA A 1 198 ? 10.246 -12.116 23.082 1.00 62.69 198 ALA A O 1
ATOM 1585 N N . ASP A 1 199 ? 9.248 -11.574 21.135 1.00 56.19 199 ASP A N 1
ATOM 1586 C CA . ASP A 1 199 ? 7.911 -12.122 21.436 1.00 56.19 199 ASP A CA 1
ATOM 1587 C C . ASP A 1 199 ? 7.554 -13.348 20.553 1.00 56.19 199 ASP A C 1
ATOM 1589 O O . ASP A 1 199 ? 6.672 -13.285 19.685 1.00 56.19 199 ASP A O 1
ATOM 1593 N N . PRO A 1 200 ? 8.175 -14.527 20.778 1.00 51.84 200 PRO A N 1
ATOM 1594 C CA . PRO A 1 200 ? 7.884 -15.744 20.011 1.00 51.84 200 PRO A CA 1
ATOM 1595 C C . PRO A 1 200 ? 6.482 -16.328 20.275 1.00 51.84 200 PRO A C 1
ATOM 1597 O O . PRO A 1 200 ? 6.036 -17.216 19.546 1.00 51.84 200 PRO A O 1
ATOM 1600 N N . SER A 1 201 ? 5.753 -15.822 21.275 1.00 48.94 201 SER A N 1
ATOM 1601 C CA . SER A 1 201 ? 4.408 -16.273 21.671 1.00 48.94 201 SER A CA 1
ATOM 1602 C C . SER A 1 201 ? 3.315 -16.013 20.623 1.00 48.94 201 SER A C 1
ATOM 1604 O O . SER A 1 201 ? 2.219 -16.552 20.743 1.00 48.94 201 SER A O 1
ATOM 1606 N N . THR A 1 202 ? 3.607 -15.244 19.569 1.00 51.69 202 THR A N 1
ATOM 1607 C CA . THR A 1 202 ? 2.684 -14.996 18.445 1.00 51.69 202 THR A CA 1
ATOM 1608 C C . THR A 1 202 ? 2.842 -15.974 17.277 1.00 51.69 202 THR A C 1
ATOM 1610 O O . THR A 1 202 ? 2.061 -15.916 16.335 1.00 51.69 202 THR A O 1
ATOM 1613 N N . SER A 1 203 ? 3.813 -16.894 17.331 1.00 42.56 203 SER A N 1
ATOM 1614 C CA . SER A 1 203 ? 4.103 -17.835 16.234 1.00 42.56 203 SER A CA 1
ATOM 1615 C C . SER A 1 203 ? 3.330 -19.162 16.291 1.00 42.56 203 SER A C 1
ATOM 1617 O O . SER A 1 203 ? 3.392 -19.952 15.350 1.00 42.56 203 SER A O 1
ATOM 1619 N N . THR A 1 204 ? 2.571 -19.409 17.361 1.00 36.50 204 THR A N 1
ATOM 1620 C CA . THR A 1 204 ? 1.770 -20.630 17.536 1.00 36.50 204 THR A CA 1
ATOM 1621 C C . THR A 1 204 ? 0.427 -20.307 18.184 1.00 36.50 204 THR A C 1
ATOM 1623 O O . THR A 1 204 ? 0.295 -20.371 19.407 1.00 36.50 204 THR A O 1
ATOM 1626 N N . SER A 1 205 ? -0.574 -19.942 17.383 1.00 33.41 205 SER A N 1
ATOM 1627 C CA . SER A 1 205 ? -2.005 -20.019 17.723 1.00 33.41 205 SER A CA 1
ATOM 1628 C C . SER A 1 205 ? -2.837 -20.065 16.450 1.00 33.41 205 SER A C 1
ATOM 1630 O O . SER A 1 205 ? -2.633 -19.174 15.599 1.00 33.41 205 SER A O 1
#

Organism: NCBI:txid1220207

Nearest PDB structures (foldseek):
  7u9x-assembly1_A  TM=3.593E-01  e=2.290E+00  Homo sapiens
  5ulo-assembly1_B  TM=2.333E-01  e=6.015E+00  Homo sapiens